Protein AF-A0A7S2QN60-F1 (afdb_monomer)

Solvent-accessible surface area (backbone atoms only — not comparable to full-atom values): 10200 Å² total; per-residue (Å²): 112,69,70,60,54,52,50,52,49,51,49,51,52,54,49,52,54,51,50,54,51,45,56,50,56,71,65,64,66,98,44,37,66,50,31,50,52,48,40,52,53,49,51,55,48,36,50,50,46,41,40,59,34,54,74,66,42,44,35,57,54,52,50,53,51,44,52,51,32,51,51,49,16,51,53,26,38,52,50,22,50,53,47,33,76,74,64,76,48,81,83,37,50,58,36,41,54,52,14,51,51,28,45,51,51,38,46,50,52,49,43,52,52,10,52,44,24,60,72,39,34,40,39,77,82,42,89,86,14,57,48,34,41,53,57,70,47,63,93,73,60,57,86,84,28,46,66,39,45,50,51,33,48,52,47,45,69,74,55,53,36,51,67,60,38,87,87,44,86,70,58,39,53,80,65,41,49,57,55,45,50,50,49,64,64,48,53,68,75,78,104

Secondary structure (DSSP, 8-state):
-HHHHHHHHHHHHHHHHHHHHHHHHHS--SSHHHHHHHHHHHHHHHHHHHIIIIITSHHHHHHHHHHHHHHHHHHHHHHHHHHHHHH--GGGHHHHHHHHHHHHHHHHHHHHHHHHHHHHS--TT-TTSHHHHHHHTTT-S-GGGHHHHHHHHHHHHHS-----BTTBTT--HHHHHHHHHHHHHHGGG--

Radius of gyration: 22.05 Å; Cα contacts (8 Å, |Δi|>4): 196; chains: 1; bounding box: 50×28×68 Å

Foldseek 3Di:
DVLVVVLVVLLVVLLVLLVVLLVDLLDDDQDQVRLVVSLVSVVVSLVVNCCSQPVVCSLVVLVVLLVVLQVLLVVLVVQLVVCCVPPVDPVSVPSVVSSLVSLVVNLVSLVSQQVSQVSQFQDCPDCSHSLNSLVVCPPVHDPNNNVSSVVSNVSCVVRRGGNQRPVDRHSHCVNSVVSVVVSVVCVVVSD

pLDDT: mean 76.21, std 12.62, range [40.19, 92.31]

Organism: NCBI:txid1333877

Sequence (191 aa):
LSCFTVLLALYKVSINRIAGLLDRVSNPMTSARFWNDATSAYLATTDAIDSLWRRSGYSTAGAFFLAFEFFSAACYGAIGFADWSGSGRISTWRPWCWAIKHFLLVCLSLYLVADMHSKCCSNRKAKHSVVYLARKHLGRMGPGCIQEHLAFIQCVESVPVGVESAFLPALTMAFVAPVIRIAFVVAPLVV

Nearest PDB structures (foldseek):
  8zak-assembly2_B  TM=4.279E-01  e=1.714E+00  Campylobacter jejuni
  3rkg-assembly1_A  TM=2.783E-01  e=7.660E-01  Saccharomyces cerevisiae
  4uzy-assembly1_A  TM=1.986E-01  e=3.837E+00  Chlamydomonas reinhardtii

Mean predicted aligned error: 9.26 Å

Structure (mmCIF, N/CA/C/O backbone):
data_AF-A0A7S2QN60-F1
#
_entry.id   AF-A0A7S2QN60-F1
#
loop_
_atom_site.group_PDB
_atom_site.id
_atom_site.type_symbol
_atom_site.label_atom_id
_atom_site.label_alt_id
_atom_site.label_comp_id
_atom_site.label_asym_id
_atom_site.label_entity_id
_atom_site.label_seq_id
_atom_site.pdbx_PDB_ins_code
_atom_site.Cartn_x
_atom_site.Cartn_y
_atom_site.Cartn_z
_atom_site.occupancy
_atom_site.B_iso_or_equiv
_atom_site.auth_seq_id
_atom_site.auth_comp_id
_atom_site.auth_asym_id
_atom_site.auth_atom_id
_atom_site.pdbx_PDB_model_num
ATOM 1 N N . LEU A 1 1 ? -2.098 3.852 -19.652 1.00 55.25 1 LEU A N 1
ATOM 2 C CA . LEU A 1 1 ? -2.974 4.781 -18.893 1.00 55.25 1 LEU A CA 1
ATOM 3 C C . LEU A 1 1 ? -3.955 4.024 -17.990 1.00 55.25 1 LEU A C 1
ATOM 5 O O . LEU A 1 1 ? -4.012 4.334 -16.812 1.00 55.25 1 LEU A O 1
ATOM 9 N N . SER A 1 2 ? -4.656 3.001 -18.498 1.00 73.06 2 SER A N 1
ATOM 10 C CA . SER A 1 2 ? -5.673 2.229 -17.757 1.00 73.06 2 SER A CA 1
ATOM 11 C C . SER A 1 2 ? -5.180 1.605 -16.441 1.00 73.06 2 SER A C 1
ATOM 13 O O . SER A 1 2 ? -5.803 1.822 -15.407 1.00 73.06 2 SER A O 1
ATOM 15 N N . CYS A 1 3 ? -4.044 0.897 -16.433 1.00 69.81 3 CYS A N 1
ATOM 16 C CA . CYS A 1 3 ? -3.546 0.217 -15.224 1.00 69.81 3 CYS A CA 1
ATOM 17 C C . CYS A 1 3 ? -3.191 1.180 -14.080 1.00 69.81 3 CYS A C 1
ATOM 19 O O . CYS A 1 3 ? -3.449 0.882 -12.915 1.00 69.81 3 CYS A O 1
ATOM 21 N N . PHE A 1 4 ? -2.646 2.354 -14.412 1.00 73.81 4 PHE A N 1
ATOM 22 C CA . PHE A 1 4 ? -2.273 3.370 -13.428 1.00 73.81 4 PHE A CA 1
ATOM 23 C C . PHE A 1 4 ? -3.503 4.047 -12.809 1.00 73.81 4 PHE A C 1
ATOM 25 O O . PHE A 1 4 ? -3.549 4.278 -11.604 1.00 73.81 4 PHE A O 1
ATOM 32 N N . THR A 1 5 ? -4.546 4.300 -13.604 1.00 81.69 5 THR A N 1
ATOM 33 C CA . THR A 1 5 ? -5.828 4.798 -13.086 1.00 81.69 5 THR A CA 1
ATOM 34 C C . THR A 1 5 ? -6.472 3.795 -12.130 1.00 81.69 5 THR A C 1
ATOM 36 O O . THR A 1 5 ? -6.962 4.190 -11.074 1.00 81.69 5 THR A O 1
ATOM 39 N N . VAL A 1 6 ? -6.418 2.496 -12.451 1.00 82.19 6 VAL A N 1
ATOM 40 C CA . VAL A 1 6 ? -6.899 1.435 -11.550 1.00 82.19 6 VAL A CA 1
ATOM 41 C C . VAL A 1 6 ? -6.073 1.398 -10.259 1.00 82.19 6 VAL A C 1
ATOM 43 O O . VAL A 1 6 ? -6.654 1.297 -9.181 1.00 82.19 6 VAL A O 1
ATOM 46 N N . LEU A 1 7 ? -4.747 1.570 -10.340 1.00 78.50 7 LEU A N 1
ATOM 47 C CA . LEU A 1 7 ? -3.869 1.639 -9.162 1.00 78.50 7 LEU A CA 1
ATOM 48 C C . LEU A 1 7 ? -4.258 2.787 -8.229 1.00 78.50 7 LEU A C 1
ATOM 50 O O . LEU A 1 7 ? -4.400 2.589 -7.024 1.00 78.50 7 LEU A O 1
ATOM 54 N N . LEU A 1 8 ? -4.472 3.980 -8.787 1.00 82.88 8 LEU A N 1
ATOM 55 C CA . LEU A 1 8 ? -4.896 5.159 -8.031 1.00 82.88 8 LEU A CA 1
ATOM 56 C C . LEU A 1 8 ? -6.290 4.990 -7.415 1.00 82.88 8 LEU A C 1
ATOM 58 O O . LEU A 1 8 ? -6.519 5.420 -6.283 1.00 82.88 8 LEU A O 1
ATOM 62 N N . ALA A 1 9 ? -7.219 4.359 -8.137 1.00 84.50 9 ALA A N 1
ATOM 63 C CA . ALA A 1 9 ? -8.552 4.074 -7.623 1.00 84.50 9 ALA A CA 1
ATOM 64 C C . ALA A 1 9 ? -8.489 3.104 -6.433 1.00 84.50 9 ALA A C 1
ATOM 66 O O . ALA A 1 9 ? -9.054 3.395 -5.378 1.00 84.50 9 ALA A O 1
ATOM 67 N N . LEU A 1 10 ? -7.742 2.002 -6.563 1.00 80.62 10 LEU A N 1
ATOM 68 C CA . LEU A 1 10 ? -7.546 1.031 -5.484 1.00 80.62 10 LEU A CA 1
ATOM 69 C C . LEU A 1 10 ? -6.854 1.663 -4.276 1.00 80.62 10 LEU A C 1
ATOM 71 O O . LEU A 1 10 ? -7.336 1.519 -3.156 1.00 80.62 10 LEU A O 1
ATOM 75 N N . TYR A 1 11 ? -5.803 2.449 -4.513 1.00 81.25 11 TYR A N 1
ATOM 76 C CA . TYR A 1 11 ? -5.132 3.250 -3.491 1.00 81.25 11 TYR A CA 1
ATOM 77 C C . TYR A 1 11 ? -6.123 4.117 -2.703 1.00 81.25 11 TYR A C 1
ATOM 79 O O . TYR A 1 11 ? -6.164 4.082 -1.469 1.00 81.25 11 TYR A O 1
ATOM 87 N N . LYS A 1 12 ? -6.961 4.883 -3.413 1.00 85.88 12 LYS A N 1
ATOM 88 C CA . LYS A 1 12 ? -7.900 5.815 -2.786 1.00 85.88 12 LYS A CA 1
ATOM 89 C C . LYS A 1 12 ? -8.991 5.083 -2.006 1.00 85.88 12 LYS A C 1
ATOM 91 O O . LYS A 1 12 ? -9.334 5.516 -0.907 1.00 85.88 12 LYS A O 1
ATOM 96 N N . VAL A 1 13 ? -9.503 3.974 -2.542 1.00 86.19 13 VAL A N 1
ATOM 97 C CA . VAL A 1 13 ? -10.500 3.129 -1.868 1.00 86.19 13 VAL A CA 1
ATOM 98 C C . VAL A 1 13 ? -9.922 2.528 -0.588 1.00 86.19 13 VAL A C 1
ATOM 100 O O . VAL A 1 13 ? -10.547 2.659 0.465 1.00 86.19 13 VAL A O 1
ATOM 103 N N . SER A 1 14 ? -8.725 1.935 -0.647 1.00 81.62 14 SER A N 1
ATOM 104 C CA . SER A 1 14 ? -8.060 1.348 0.521 1.00 81.62 14 SER A CA 1
ATOM 105 C C . SER A 1 14 ? -7.843 2.389 1.624 1.00 81.62 14 SER A C 1
ATOM 107 O O . SER A 1 14 ? -8.244 2.168 2.766 1.00 81.62 14 SER A O 1
ATOM 109 N N . ILE A 1 15 ? -7.311 3.568 1.287 1.00 82.31 15 ILE A N 1
ATOM 110 C CA . ILE A 1 15 ? -7.057 4.626 2.278 1.00 82.31 15 ILE A CA 1
ATOM 111 C C . ILE A 1 15 ? -8.345 5.180 2.877 1.00 82.31 15 ILE A C 1
ATOM 113 O O . ILE A 1 15 ? -8.412 5.361 4.089 1.00 82.31 15 ILE A O 1
ATOM 117 N N . ASN A 1 16 ? -9.373 5.440 2.066 1.00 87.25 16 ASN A N 1
ATOM 118 C CA . ASN A 1 16 ? -10.630 5.989 2.574 1.00 87.25 16 ASN A CA 1
ATOM 119 C C . ASN A 1 16 ? -11.318 5.023 3.555 1.00 87.25 16 ASN A C 1
ATOM 121 O O . ASN A 1 16 ? -11.880 5.465 4.556 1.00 87.25 16 ASN A O 1
ATOM 125 N N . ARG A 1 17 ? -11.245 3.708 3.304 1.00 84.44 17 ARG A N 1
ATOM 126 C CA . ARG A 1 17 ? -11.789 2.683 4.212 1.00 84.44 17 ARG A CA 1
ATOM 127 C C . ARG A 1 17 ? -11.079 2.691 5.566 1.00 84.44 17 ARG A C 1
ATOM 129 O O . ARG A 1 17 ? -11.738 2.695 6.603 1.00 84.44 17 ARG A O 1
ATOM 136 N N . ILE A 1 18 ? -9.749 2.760 5.557 1.00 82.81 18 ILE A N 1
ATOM 137 C CA . ILE A 1 18 ? -8.944 2.822 6.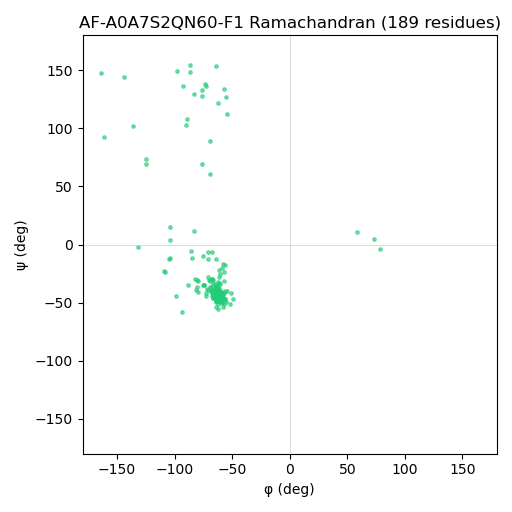783 1.00 82.81 18 ILE A CA 1
ATOM 138 C C . ILE A 1 18 ? -9.154 4.147 7.519 1.00 82.81 18 ILE A C 1
ATOM 140 O O . ILE A 1 18 ? -9.299 4.147 8.736 1.00 82.81 18 ILE A O 1
ATOM 144 N N . ALA A 1 19 ? -9.234 5.269 6.801 1.00 83.81 19 ALA A N 1
ATOM 145 C CA . ALA A 1 19 ? -9.499 6.576 7.396 1.00 83.81 19 ALA A CA 1
ATOM 146 C C . ALA A 1 19 ? -10.847 6.606 8.134 1.00 83.81 19 ALA A C 1
ATOM 148 O O . ALA A 1 19 ? -10.908 7.103 9.255 1.00 83.81 19 ALA A O 1
ATOM 149 N N . GLY A 1 20 ? -11.898 6.009 7.558 1.00 84.75 20 GLY A N 1
ATOM 150 C CA . GLY A 1 20 ? -13.198 5.884 8.226 1.00 84.75 20 GLY A CA 1
ATOM 151 C C . GLY A 1 20 ? -13.145 5.039 9.506 1.00 84.75 20 GLY A C 1
ATOM 152 O O . GLY A 1 20 ? -13.782 5.382 10.500 1.00 84.75 20 GLY A O 1
ATOM 153 N N . LEU A 1 21 ? -12.347 3.965 9.520 1.00 84.38 21 LEU A N 1
ATOM 154 C CA . LEU A 1 21 ? -12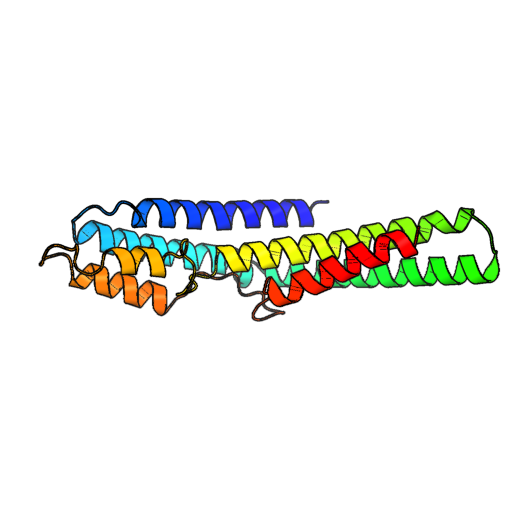.098 3.174 10.733 1.00 84.38 21 LEU A CA 1
ATOM 155 C C . LEU A 1 21 ? -11.325 3.963 11.792 1.00 84.38 21 LEU A C 1
ATOM 157 O O . LEU A 1 21 ? -11.670 3.899 12.970 1.00 84.38 21 LEU A O 1
ATOM 161 N N . LEU A 1 22 ? -10.292 4.704 11.387 1.00 84.94 22 LEU A N 1
ATOM 162 C CA . LEU A 1 22 ? -9.494 5.530 12.294 1.00 84.94 22 LEU A CA 1
ATOM 163 C C . LEU A 1 22 ? -10.344 6.612 12.956 1.00 84.94 22 LEU A C 1
ATOM 165 O O . LEU A 1 22 ? -10.261 6.781 14.171 1.00 84.94 22 LEU A O 1
ATOM 169 N N . ASP A 1 23 ? -11.179 7.299 12.178 1.00 87.56 23 ASP A N 1
ATOM 170 C CA . ASP A 1 23 ? -12.083 8.329 12.688 1.00 87.56 23 ASP A CA 1
ATOM 171 C C . ASP A 1 23 ? -13.060 7.740 13.715 1.00 87.56 23 ASP A C 1
ATOM 173 O O . ASP A 1 23 ? -13.145 8.217 14.850 1.00 87.56 23 ASP A O 1
ATOM 177 N N . ARG A 1 24 ? -13.676 6.598 13.382 1.00 86.75 24 ARG A N 1
ATOM 178 C CA . ARG A 1 24 ? -14.577 5.875 14.286 1.00 86.75 24 ARG A CA 1
ATOM 179 C C . ARG A 1 24 ? -13.895 5.471 15.594 1.00 86.75 24 ARG A C 1
ATOM 181 O O . ARG A 1 24 ? -14.457 5.690 16.660 1.00 86.75 24 ARG A O 1
ATOM 188 N N . VAL A 1 25 ? -12.694 4.892 15.533 1.00 86.56 25 VAL A N 1
ATOM 189 C CA . VAL A 1 25 ? -11.953 4.440 16.727 1.00 86.56 25 VAL A CA 1
ATOM 190 C C . VAL A 1 25 ? -11.434 5.618 17.552 1.00 86.56 25 VAL A C 1
ATOM 192 O O . VAL A 1 25 ? -11.304 5.480 18.761 1.00 86.56 25 VAL A O 1
ATOM 195 N N . SER A 1 26 ? -11.161 6.771 16.935 1.00 86.75 26 SER A N 1
ATOM 196 C CA . SER A 1 26 ? -10.654 7.954 17.641 1.00 86.75 26 SER A CA 1
ATOM 197 C C . SER A 1 26 ? -11.667 8.580 18.608 1.00 86.75 26 SER A C 1
ATOM 199 O O . SER A 1 26 ? -11.264 9.129 19.636 1.00 86.75 26 SER A O 1
ATOM 201 N N . ASN A 1 27 ? -12.964 8.445 18.307 1.00 86.25 27 ASN A N 1
ATOM 202 C CA . ASN A 1 27 ? -14.077 8.970 19.098 1.00 86.25 27 ASN A CA 1
ATOM 203 C C . ASN A 1 27 ? -15.060 7.841 19.469 1.00 86.25 27 ASN A C 1
ATOM 205 O O . ASN A 1 27 ? -16.176 7.789 18.945 1.00 86.25 27 ASN A O 1
ATOM 209 N N . PRO A 1 28 ? -14.660 6.903 20.347 1.00 83.00 28 PRO A N 1
ATOM 210 C CA . PRO A 1 28 ? -15.464 5.729 20.630 1.00 83.00 28 PRO A CA 1
ATOM 211 C C . PRO A 1 28 ? -16.677 6.072 21.494 1.00 83.00 28 PRO A C 1
ATOM 213 O O . PRO A 1 28 ? -16.574 6.792 22.489 1.00 83.00 28 PRO A O 1
ATOM 216 N N . MET A 1 29 ? -17.826 5.485 21.163 1.00 81.88 29 MET A N 1
ATOM 217 C CA . MET A 1 29 ? -18.956 5.458 22.089 1.00 81.88 29 MET A CA 1
ATOM 218 C C . MET A 1 29 ? -18.649 4.471 23.221 1.00 81.88 29 MET A C 1
ATOM 220 O O . MET A 1 29 ? -18.173 3.361 22.976 1.00 81.88 29 MET A O 1
ATOM 224 N N . THR A 1 30 ? -18.950 4.839 24.466 1.00 78.00 30 THR A N 1
ATOM 225 C CA . THR A 1 30 ? -18.770 3.978 25.647 1.00 78.00 30 THR A CA 1
ATOM 226 C C . THR A 1 30 ? -19.866 2.914 25.713 1.00 78.00 30 THR A C 1
ATOM 228 O O . THR A 1 30 ? -20.762 2.974 26.552 1.00 78.00 30 THR A O 1
ATOM 231 N N . SER A 1 31 ? -19.839 1.960 24.783 1.00 87.12 31 SER A N 1
ATOM 232 C CA . SER A 1 31 ? -20.738 0.804 24.777 1.00 87.12 31 SER A CA 1
ATOM 233 C C . SER A 1 31 ? -20.021 -0.441 24.259 1.00 87.12 31 SER A C 1
ATOM 235 O O . SER A 1 31 ? -19.215 -0.354 23.334 1.00 87.12 31 SER A O 1
ATOM 237 N N . ALA A 1 32 ? -20.343 -1.610 24.812 1.00 86.25 32 ALA A N 1
ATOM 238 C CA . ALA A 1 32 ? -19.816 -2.895 24.345 1.00 86.25 32 ALA A CA 1
ATOM 239 C C . ALA A 1 32 ? -20.164 -3.149 22.867 1.00 86.25 32 ALA A C 1
ATOM 241 O O . ALA A 1 32 ? -19.319 -3.553 22.068 1.00 86.25 32 ALA A O 1
ATOM 242 N N . ARG A 1 33 ? -21.402 -2.810 22.476 1.00 90.19 33 ARG A N 1
ATOM 243 C CA . ARG A 1 33 ? -21.891 -2.933 21.097 1.00 90.19 33 ARG A CA 1
ATOM 244 C C . ARG A 1 33 ? -21.017 -2.173 20.101 1.00 90.19 33 ARG A C 1
ATOM 246 O O . ARG A 1 33 ? -20.716 -2.705 19.040 1.00 90.19 33 ARG A O 1
ATOM 253 N N . PHE A 1 34 ? -20.551 -0.977 20.462 1.00 91.50 34 PHE A N 1
ATOM 254 C CA . PHE A 1 34 ? -19.662 -0.196 19.606 1.00 91.50 34 PHE A CA 1
ATOM 255 C C . PHE A 1 34 ? -18.368 -0.949 19.259 1.00 91.50 34 PHE A C 1
ATOM 257 O O . PHE A 1 34 ? -17.956 -0.919 18.102 1.00 91.50 34 PHE A O 1
ATOM 264 N N . TRP A 1 35 ? -17.742 -1.640 20.218 1.00 90.69 35 TRP A N 1
ATOM 265 C CA . TRP A 1 35 ? -16.486 -2.369 19.985 1.00 90.69 35 TRP A CA 1
ATOM 266 C C . TRP A 1 35 ? -16.683 -3.653 19.193 1.00 90.69 35 TRP A C 1
ATOM 268 O O . TRP A 1 35 ? -15.854 -3.973 18.341 1.00 90.69 35 TRP A O 1
ATOM 278 N N . ASN A 1 36 ? -17.807 -4.336 19.395 1.00 90.56 36 ASN A N 1
ATOM 279 C CA . ASN A 1 36 ? -18.191 -5.467 18.552 1.00 90.56 36 ASN A CA 1
ATOM 280 C C . ASN A 1 36 ? -18.411 -5.015 17.100 1.00 90.56 36 ASN A C 1
ATOM 282 O O . ASN A 1 36 ? -17.844 -5.598 16.174 1.00 90.56 36 ASN A O 1
ATOM 286 N N . ASP A 1 37 ? -19.138 -3.913 16.901 1.00 92.12 37 ASP A N 1
ATOM 287 C CA . ASP A 1 37 ? -19.359 -3.338 15.573 1.00 92.12 37 ASP A CA 1
ATOM 288 C C . ASP A 1 37 ? -18.048 -2.825 14.947 1.00 92.12 37 ASP A C 1
ATOM 290 O O . ASP A 1 37 ? -17.843 -2.957 13.741 1.00 92.12 37 ASP A O 1
ATOM 294 N N . ALA A 1 38 ? -17.142 -2.251 15.747 1.00 89.12 38 ALA A N 1
ATOM 295 C CA . ALA A 1 38 ? -15.825 -1.807 15.291 1.00 89.12 38 ALA A CA 1
ATOM 296 C C . ALA A 1 38 ? -14.936 -2.990 14.876 1.00 89.12 38 ALA A C 1
ATOM 298 O O . ALA A 1 38 ? -14.253 -2.906 13.858 1.00 89.12 38 ALA A O 1
ATOM 299 N N . THR A 1 39 ? -14.989 -4.103 15.613 1.00 91.12 39 THR A N 1
ATOM 300 C CA . THR A 1 39 ? -14.277 -5.347 15.280 1.00 91.12 39 THR A CA 1
ATOM 301 C C . THR A 1 39 ? -14.786 -5.931 13.966 1.00 91.12 39 THR A C 1
ATOM 303 O O . THR A 1 39 ? -13.994 -6.218 13.071 1.00 91.12 39 THR A O 1
ATOM 306 N N . SER A 1 40 ? -16.109 -6.035 13.803 1.00 91.88 40 SER A N 1
ATOM 307 C CA . SER A 1 40 ? -16.717 -6.502 12.553 1.00 91.88 40 SER A CA 1
ATOM 308 C C . SER A 1 40 ? -16.372 -5.586 11.372 1.00 91.88 40 SER A C 1
ATOM 310 O O . SER A 1 40 ? -15.974 -6.070 10.314 1.00 91.88 40 SER A O 1
ATOM 312 N N . ALA A 1 41 ? -16.429 -4.263 11.558 1.00 89.81 41 ALA A N 1
ATOM 313 C CA . ALA A 1 41 ? -16.047 -3.300 10.526 1.00 89.81 41 ALA A CA 1
ATOM 314 C C . ALA A 1 41 ? -14.553 -3.378 10.160 1.00 89.81 41 ALA A C 1
ATOM 316 O O . ALA A 1 41 ? -14.195 -3.193 8.993 1.00 89.81 41 ALA A O 1
ATOM 317 N N . TYR A 1 42 ? -13.687 -3.647 11.142 1.00 88.88 42 TYR A N 1
ATOM 318 C CA . TYR A 1 42 ? -12.258 -3.845 10.923 1.00 88.88 42 TYR A CA 1
ATOM 319 C C . TYR A 1 42 ? -12.007 -5.087 10.068 1.00 88.88 42 TYR A C 1
ATOM 321 O O . TYR A 1 42 ? -11.413 -4.964 9.001 1.00 88.88 42 TYR A O 1
ATOM 329 N N . LEU A 1 43 ? -12.547 -6.242 10.469 1.00 90.06 43 LEU A N 1
ATOM 330 C CA . LEU A 1 43 ? -12.421 -7.496 9.720 1.00 90.06 43 LEU A CA 1
ATOM 331 C C . LEU A 1 43 ? -12.984 -7.377 8.300 1.00 90.06 43 LEU A C 1
ATOM 333 O O . LEU A 1 43 ? -12.301 -7.729 7.346 1.00 90.06 43 LEU A O 1
ATOM 337 N N . ALA A 1 44 ? -14.166 -6.776 8.138 1.00 89.75 44 ALA A N 1
ATOM 338 C CA . ALA A 1 44 ? -14.756 -6.541 6.821 1.00 89.75 44 ALA A CA 1
ATOM 339 C C . ALA A 1 44 ? -13.875 -5.646 5.932 1.00 89.75 44 ALA A C 1
ATOM 341 O O . ALA A 1 44 ? -13.826 -5.820 4.715 1.00 89.75 44 ALA A O 1
ATOM 342 N N . THR A 1 45 ? -13.167 -4.681 6.526 1.00 88.00 45 THR A N 1
ATOM 343 C CA . THR A 1 45 ? -12.219 -3.837 5.789 1.00 88.00 45 THR A CA 1
ATOM 344 C C . THR A 1 45 ? -10.964 -4.612 5.413 1.00 88.00 45 THR A C 1
ATOM 346 O O . THR A 1 45 ? -10.502 -4.479 4.280 1.00 88.00 45 THR A O 1
ATOM 349 N N . THR A 1 46 ? -10.438 -5.440 6.317 1.00 85.19 46 THR A N 1
ATOM 350 C CA . THR A 1 46 ? -9.303 -6.319 6.027 1.00 85.19 46 THR A CA 1
ATOM 351 C C . THR A 1 46 ? -9.631 -7.283 4.894 1.00 85.19 46 THR A C 1
ATOM 353 O O . THR A 1 46 ? -8.884 -7.337 3.922 1.00 85.19 46 THR A O 1
ATOM 356 N N . ASP A 1 47 ? -10.782 -7.953 4.953 1.00 87.19 47 ASP A N 1
ATOM 357 C CA . ASP A 1 47 ? -11.239 -8.887 3.922 1.00 87.19 47 ASP A CA 1
ATOM 358 C C . ASP A 1 47 ? -11.474 -8.191 2.579 1.00 87.19 47 ASP A C 1
ATOM 360 O O . ASP A 1 47 ? -11.133 -8.727 1.525 1.00 87.19 47 ASP A O 1
ATOM 364 N N . ALA A 1 48 ? -12.033 -6.976 2.589 1.00 86.19 48 ALA A N 1
ATOM 365 C CA . ALA A 1 48 ? -12.218 -6.199 1.369 1.00 86.19 48 ALA A CA 1
ATOM 366 C C . ALA A 1 48 ? -10.873 -5.814 0.735 1.00 86.19 48 ALA A C 1
ATOM 368 O O . ALA A 1 48 ? -10.720 -5.919 -0.481 1.00 86.19 48 ALA A O 1
ATOM 369 N N . ILE A 1 49 ? -9.895 -5.385 1.539 1.00 83.50 49 ILE A N 1
ATOM 370 C CA . ILE A 1 49 ? -8.550 -5.047 1.059 1.00 83.50 49 ILE A CA 1
ATOM 371 C C . ILE A 1 49 ? -7.839 -6.306 0.547 1.00 83.50 49 ILE A C 1
ATOM 373 O O . ILE A 1 49 ? -7.306 -6.283 -0.560 1.00 83.50 49 ILE A O 1
ATOM 377 N N . ASP A 1 50 ? -7.884 -7.414 1.285 1.00 82.12 50 ASP A N 1
ATOM 378 C CA . ASP A 1 50 ? -7.303 -8.691 0.857 1.00 82.12 50 ASP A CA 1
ATOM 379 C C . ASP A 1 50 ? -7.942 -9.189 -0.448 1.00 82.12 50 ASP A C 1
ATOM 381 O O . ASP A 1 50 ? -7.249 -9.549 -1.399 1.00 82.12 50 ASP A O 1
ATOM 385 N N . SER A 1 51 ? -9.269 -9.112 -0.561 1.00 85.00 51 SER A N 1
ATOM 386 C CA . SER A 1 51 ? -9.987 -9.485 -1.780 1.00 85.00 51 SER A CA 1
ATOM 387 C C . SER A 1 51 ? -9.581 -8.622 -2.979 1.00 85.00 51 SER A C 1
ATOM 389 O O . SER A 1 51 ? -9.291 -9.146 -4.058 1.00 85.00 51 SER A O 1
ATOM 391 N N . LEU A 1 52 ? -9.487 -7.302 -2.785 1.00 80.31 52 LEU A N 1
ATOM 392 C CA . LEU A 1 52 ? -9.095 -6.353 -3.829 1.00 80.31 52 LEU A CA 1
ATOM 393 C C . LEU A 1 52 ? -7.655 -6.542 -4.304 1.00 80.31 52 LEU A C 1
ATOM 395 O O . LEU A 1 52 ? -7.392 -6.309 -5.481 1.00 80.31 52 LEU A O 1
ATOM 399 N N . TRP A 1 53 ? -6.734 -6.945 -3.428 1.00 75.69 53 TRP A N 1
ATOM 400 C CA . TRP A 1 53 ? -5.308 -7.026 -3.755 1.00 75.69 53 TRP A CA 1
ATOM 401 C C . TRP A 1 53 ? -4.838 -8.438 -4.105 1.00 75.69 53 TRP A C 1
ATOM 403 O O . TRP A 1 53 ? -4.120 -8.611 -5.093 1.00 75.69 53 TRP A O 1
ATOM 413 N N . ARG A 1 54 ? -5.250 -9.446 -3.331 1.00 71.88 54 ARG A N 1
ATOM 414 C CA . ARG A 1 54 ? -4.859 -10.849 -3.515 1.00 71.88 54 ARG A CA 1
ATOM 415 C C . ARG A 1 54 ? -5.853 -11.625 -4.361 1.00 71.88 54 ARG A C 1
ATOM 417 O O . ARG A 1 54 ? -5.464 -12.164 -5.394 1.00 71.88 54 ARG A O 1
ATOM 424 N N . ARG A 1 55 ? -7.127 -11.684 -3.957 1.00 75.44 55 ARG A N 1
ATOM 425 C CA . ARG A 1 55 ? -8.105 -12.586 -4.606 1.00 75.44 55 ARG A CA 1
ATOM 426 C C . ARG A 1 55 ? -8.484 -12.151 -6.018 1.00 75.44 55 ARG A C 1
ATOM 428 O O . ARG A 1 55 ? -8.744 -12.999 -6.862 1.00 75.44 55 ARG A O 1
ATOM 435 N N . SER A 1 56 ? -8.474 -10.850 -6.289 1.00 77.81 56 SER A N 1
ATOM 436 C CA . SER A 1 56 ? -8.742 -10.291 -7.620 1.00 77.81 56 SER A CA 1
ATOM 437 C C . SER A 1 56 ? -7.620 -10.548 -8.640 1.00 77.81 56 SER A C 1
ATOM 439 O O . SER A 1 56 ? -7.797 -10.267 -9.824 1.00 77.81 56 SER A O 1
ATOM 441 N N . GLY A 1 57 ? -6.441 -11.008 -8.197 1.00 70.56 57 GLY A N 1
ATOM 442 C CA . GLY A 1 57 ? -5.244 -11.110 -9.035 1.00 70.56 57 GLY A CA 1
ATOM 443 C C . GLY A 1 57 ? -4.577 -9.764 -9.352 1.00 70.56 57 GLY A C 1
ATOM 444 O O . GLY A 1 57 ? -3.589 -9.736 -10.088 1.00 70.56 57 GLY A O 1
ATOM 445 N N . TYR A 1 58 ? -5.059 -8.647 -8.789 1.00 75.56 58 TYR A N 1
ATOM 446 C CA . TYR A 1 58 ? -4.504 -7.319 -9.063 1.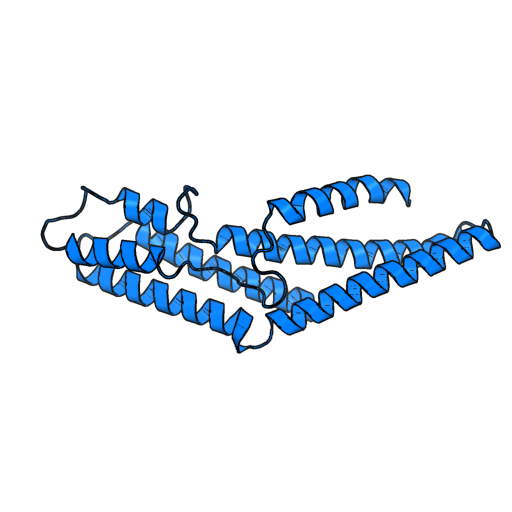00 75.56 58 TYR A CA 1
ATOM 447 C C . TYR A 1 58 ? -3.032 -7.201 -8.659 1.00 75.56 58 TYR A C 1
ATOM 449 O O . TYR A 1 58 ? -2.235 -6.640 -9.409 1.00 75.56 58 TYR A O 1
ATOM 457 N N . SER A 1 59 ? -2.637 -7.782 -7.521 1.00 69.94 59 SER A N 1
ATOM 458 C CA . SER A 1 59 ? -1.228 -7.840 -7.120 1.00 69.94 59 SER A CA 1
ATOM 459 C C . SER A 1 59 ? -0.344 -8.471 -8.199 1.00 69.94 59 SER A C 1
ATOM 461 O O . SER A 1 59 ? 0.781 -8.022 -8.409 1.00 69.94 59 SER A O 1
ATOM 463 N N . THR A 1 60 ? -0.827 -9.522 -8.855 1.00 72.88 60 THR A N 1
ATOM 464 C CA . THR A 1 60 ? -0.095 -10.231 -9.905 1.00 72.88 60 THR A CA 1
ATOM 465 C C . THR A 1 60 ? -0.039 -9.389 -11.177 1.00 72.88 60 THR A C 1
ATOM 467 O O . THR A 1 60 ? 1.027 -9.220 -11.763 1.00 72.88 60 THR A O 1
ATOM 470 N N . ALA A 1 61 ? -1.159 -8.773 -11.564 1.00 76.12 61 ALA A N 1
ATOM 471 C CA . ALA A 1 61 ? -1.224 -7.869 -12.712 1.00 76.12 61 ALA A CA 1
ATOM 472 C C . ALA A 1 61 ? -0.321 -6.631 -12.542 1.00 76.12 61 ALA A C 1
ATOM 474 O O . ALA A 1 61 ? 0.377 -6.238 -13.476 1.00 76.12 61 ALA A O 1
ATOM 475 N N . GLY A 1 62 ? -0.286 -6.046 -11.342 1.00 75.81 62 GLY A N 1
ATOM 476 C CA . GLY A 1 62 ? 0.603 -4.937 -11.001 1.00 75.81 62 GLY A CA 1
ATOM 477 C C . GLY A 1 62 ? 2.080 -5.321 -11.091 1.00 75.81 62 GLY A C 1
ATOM 478 O O . GLY A 1 62 ? 2.880 -4.537 -11.597 1.00 75.81 62 GLY A O 1
ATOM 479 N N . ALA A 1 63 ? 2.440 -6.541 -10.677 1.00 73.38 63 ALA A N 1
ATOM 480 C CA . ALA A 1 63 ? 3.805 -7.051 -10.804 1.00 73.38 63 ALA A CA 1
ATOM 481 C C . ALA A 1 63 ? 4.224 -7.214 -12.273 1.00 73.38 63 ALA A C 1
ATOM 483 O O . ALA A 1 63 ? 5.299 -6.752 -12.653 1.00 73.38 63 ALA A O 1
ATOM 484 N N . PHE A 1 64 ? 3.362 -7.788 -13.118 1.00 77.62 64 PHE A N 1
ATOM 485 C CA . PHE A 1 64 ? 3.625 -7.888 -14.557 1.00 77.62 64 PHE A CA 1
ATOM 486 C C . PHE A 1 64 ? 3.750 -6.517 -15.224 1.00 77.62 64 PHE A C 1
ATOM 488 O O . PHE A 1 64 ? 4.651 -6.314 -16.035 1.00 77.62 64 PHE A O 1
ATOM 495 N N . PHE A 1 65 ? 2.892 -5.563 -14.854 1.00 82.06 65 PHE A N 1
ATOM 496 C CA . PHE A 1 65 ? 2.978 -4.190 -15.347 1.00 82.06 65 PHE A CA 1
ATOM 497 C C . PHE A 1 65 ? 4.312 -3.535 -14.963 1.00 82.06 65 PHE A C 1
ATOM 499 O O . PHE A 1 65 ? 5.005 -3.012 -15.829 1.00 82.06 65 PHE A O 1
ATOM 506 N N . LEU A 1 66 ? 4.717 -3.620 -13.693 1.00 78.06 66 LEU A N 1
ATOM 507 C CA . LEU A 1 66 ? 6.001 -3.086 -13.228 1.00 78.06 66 LEU A CA 1
ATOM 508 C C . LEU A 1 66 ? 7.194 -3.737 -13.936 1.00 78.06 66 LEU A C 1
ATOM 510 O O . LEU A 1 66 ? 8.117 -3.034 -14.340 1.00 78.06 66 LEU A O 1
ATOM 514 N N . ALA A 1 67 ? 7.169 -5.061 -14.109 1.00 77.06 67 ALA A N 1
ATOM 515 C CA . ALA A 1 67 ? 8.220 -5.791 -14.810 1.00 77.06 67 ALA A CA 1
ATOM 516 C C . ALA A 1 67 ? 8.321 -5.365 -16.282 1.00 77.06 67 ALA A C 1
ATOM 518 O O . ALA A 1 67 ? 9.422 -5.137 -16.784 1.00 77.06 67 ALA A O 1
ATOM 519 N N . PHE A 1 68 ? 7.182 -5.200 -16.959 1.00 82.25 68 PHE A N 1
ATOM 520 C CA . PHE A 1 68 ? 7.129 -4.732 -18.342 1.00 82.25 68 PHE A CA 1
ATOM 521 C C . PHE A 1 68 ? 7.655 -3.300 -18.493 1.00 82.25 68 PHE A C 1
ATOM 523 O O . PHE A 1 68 ? 8.442 -3.021 -19.397 1.00 82.25 68 PHE A O 1
ATOM 530 N N . GLU A 1 69 ? 7.254 -2.391 -17.605 1.00 83.50 69 GLU A N 1
ATOM 531 C CA . GLU A 1 69 ? 7.714 -1.000 -17.610 1.00 83.50 69 GLU A CA 1
ATOM 532 C C . GLU A 1 69 ? 9.222 -0.910 -17.320 1.00 83.50 69 GLU A C 1
ATOM 534 O O . GLU A 1 69 ? 9.939 -0.168 -17.989 1.00 83.50 69 GLU A O 1
ATOM 539 N N . PHE A 1 70 ? 9.732 -1.722 -16.388 1.00 80.00 70 PHE A N 1
ATOM 540 C CA . PHE A 1 70 ? 11.163 -1.801 -16.094 1.00 80.00 70 PHE A CA 1
ATOM 541 C C . PHE A 1 70 ? 11.968 -2.340 -17.284 1.00 80.00 70 PHE A C 1
ATOM 543 O O . PHE A 1 70 ? 12.980 -1.754 -17.668 1.00 80.00 70 PHE A O 1
ATOM 550 N N . PHE A 1 71 ? 11.492 -3.418 -17.914 1.00 79.62 71 PHE A N 1
ATOM 551 C CA . PHE A 1 71 ? 12.098 -3.966 -19.127 1.00 79.62 71 PHE A CA 1
ATOM 552 C C . PHE A 1 71 ? 12.092 -2.944 -20.272 1.00 79.62 71 PHE A C 1
ATOM 554 O O . PHE A 1 71 ? 13.115 -2.728 -20.917 1.00 79.62 71 PHE A O 1
ATOM 561 N N . SER A 1 72 ? 10.970 -2.248 -20.473 1.00 83.00 72 SER A N 1
ATOM 562 C CA . SER A 1 72 ? 10.842 -1.197 -21.489 1.00 83.00 72 SER A CA 1
ATOM 563 C C . SER A 1 72 ? 11.833 -0.058 -21.247 1.00 83.00 72 SER A C 1
ATOM 565 O O . SER A 1 72 ? 12.506 0.375 -22.182 1.00 83.00 72 SER A O 1
ATOM 567 N N . ALA A 1 73 ? 11.988 0.392 -19.996 1.00 81.00 73 ALA A N 1
ATOM 568 C CA . ALA A 1 73 ? 12.979 1.403 -19.633 1.00 81.00 73 ALA A CA 1
ATOM 569 C C . ALA A 1 73 ? 14.410 0.957 -19.983 1.00 81.00 73 ALA A C 1
ATOM 571 O O . ALA A 1 73 ? 15.164 1.729 -20.576 1.00 81.00 73 ALA A O 1
ATOM 572 N N . ALA A 1 74 ? 14.762 -0.296 -19.678 1.00 78.81 74 ALA A N 1
ATOM 573 C CA . ALA A 1 74 ? 16.073 -0.858 -19.995 1.00 78.81 74 ALA A CA 1
ATOM 574 C C . ALA A 1 74 ? 16.314 -0.958 -21.512 1.00 78.81 74 ALA A C 1
ATOM 576 O O . ALA A 1 74 ? 17.371 -0.549 -21.991 1.00 78.81 74 ALA A O 1
ATOM 577 N N . CYS A 1 75 ? 15.332 -1.437 -22.283 1.00 81.25 75 CYS A N 1
ATOM 578 C CA . CYS A 1 75 ? 15.436 -1.540 -23.740 1.00 81.25 75 CYS A CA 1
ATOM 579 C C . CYS A 1 75 ? 15.592 -0.169 -24.410 1.00 81.25 75 CYS A C 1
ATOM 581 O O . CYS A 1 75 ? 16.490 0.006 -25.231 1.00 81.25 75 CYS A O 1
ATOM 583 N N . TYR A 1 76 ? 14.764 0.818 -24.051 1.00 83.50 76 TYR A N 1
ATOM 584 C CA . TYR A 1 76 ? 14.880 2.166 -24.616 1.00 83.50 76 TYR A CA 1
ATOM 585 C C . TYR A 1 76 ? 16.171 2.870 -24.186 1.00 83.50 76 TYR A C 1
ATOM 587 O O . TYR A 1 76 ? 16.759 3.586 -24.994 1.00 83.50 76 TYR A O 1
ATOM 595 N N . GLY A 1 77 ? 16.649 2.623 -22.962 1.00 81.81 77 GLY A N 1
ATOM 596 C CA . GLY A 1 77 ? 17.952 3.106 -22.503 1.00 81.81 77 GLY A CA 1
ATOM 597 C C . GLY A 1 77 ? 19.108 2.507 -23.308 1.00 81.81 77 GLY A C 1
ATOM 598 O O . GLY A 1 77 ? 19.982 3.238 -23.764 1.00 81.81 77 GLY A O 1
ATOM 599 N N . ALA A 1 78 ? 19.079 1.195 -23.565 1.00 82.25 78 ALA A N 1
ATOM 600 C CA . ALA A 1 78 ? 20.088 0.517 -24.379 1.00 82.25 78 ALA A CA 1
ATOM 601 C C . ALA A 1 78 ? 20.094 1.012 -25.835 1.00 82.25 78 ALA A C 1
ATOM 603 O O . ALA A 1 78 ? 21.161 1.255 -26.395 1.00 82.25 78 ALA A O 1
ATOM 604 N N . ILE A 1 79 ? 18.913 1.221 -26.430 1.00 83.38 79 ILE A N 1
ATOM 605 C CA . ILE A 1 79 ? 18.775 1.812 -27.770 1.00 83.38 79 ILE A CA 1
ATOM 606 C C . ILE A 1 79 ? 19.333 3.241 -27.786 1.00 83.38 79 ILE A C 1
ATOM 608 O O . ILE A 1 79 ? 20.085 3.587 -28.692 1.00 83.38 79 ILE A O 1
ATOM 612 N N . GLY A 1 80 ? 19.009 4.057 -26.776 1.00 81.12 80 GLY A N 1
ATOM 613 C CA . GLY A 1 80 ? 19.531 5.421 -26.648 1.00 81.12 80 GLY A CA 1
ATOM 614 C C . GLY A 1 80 ? 21.052 5.468 -26.519 1.00 81.12 80 GLY A C 1
ATOM 615 O O . GLY A 1 80 ? 21.698 6.302 -27.151 1.00 81.12 80 GLY A O 1
ATOM 616 N N . PHE A 1 81 ? 21.635 4.539 -25.759 1.00 80.50 81 PHE A N 1
ATOM 617 C CA . PHE A 1 81 ? 23.084 4.411 -25.624 1.00 80.50 81 PHE A CA 1
ATOM 618 C C . PHE A 1 81 ? 23.751 3.972 -26.934 1.00 80.50 81 PHE A C 1
ATOM 620 O O . PHE A 1 81 ? 24.732 4.582 -27.359 1.00 80.50 81 PHE A O 1
ATOM 627 N N . ALA A 1 82 ? 23.199 2.956 -27.605 1.00 80.31 82 ALA A N 1
ATOM 628 C CA . ALA A 1 82 ? 23.709 2.474 -28.885 1.00 80.31 82 ALA A CA 1
ATOM 629 C C . ALA A 1 82 ? 23.685 3.579 -29.956 1.00 80.31 82 ALA A C 1
ATOM 631 O O . ALA A 1 82 ? 24.697 3.824 -30.613 1.00 80.31 82 ALA A O 1
ATOM 632 N N . ASP A 1 83 ? 22.569 4.300 -30.073 1.00 78.38 83 ASP A N 1
ATOM 633 C CA . ASP A 1 83 ? 22.392 5.368 -31.061 1.00 78.38 83 ASP A CA 1
ATOM 634 C C . ASP A 1 83 ? 23.291 6.585 -30.765 1.00 78.38 83 ASP A C 1
ATOM 636 O O . ASP A 1 83 ? 23.875 7.169 -31.681 1.00 78.38 83 ASP A O 1
ATOM 640 N N . TRP A 1 84 ? 23.498 6.929 -29.486 1.00 78.06 84 TRP A N 1
ATOM 641 C CA . TRP A 1 84 ? 24.463 7.962 -29.089 1.00 78.06 84 TRP A CA 1
ATOM 642 C C . TRP A 1 84 ? 25.898 7.556 -29.433 1.00 78.06 84 TRP A C 1
ATOM 644 O O . TRP A 1 84 ? 26.605 8.325 -30.089 1.00 78.06 84 TRP A O 1
ATOM 654 N N . SER A 1 85 ? 26.305 6.339 -29.065 1.00 76.81 85 SER A N 1
ATOM 655 C CA . SER A 1 85 ? 27.663 5.844 -29.313 1.00 76.81 85 SER A CA 1
ATOM 656 C C . SER A 1 85 ? 28.017 5.764 -30.804 1.00 76.81 85 SER A C 1
ATOM 658 O O . SER A 1 85 ? 29.165 6.004 -31.169 1.00 76.81 85 SER A O 1
ATOM 660 N N . GLY A 1 86 ? 27.036 5.467 -31.666 1.00 74.69 86 GLY A N 1
ATOM 661 C CA . GLY A 1 86 ? 27.246 5.326 -33.107 1.00 74.69 86 GLY A CA 1
ATOM 662 C C . GLY A 1 86 ? 27.119 6.625 -33.906 1.00 74.69 86 GLY A C 1
ATOM 663 O O . GLY A 1 86 ? 27.828 6.798 -34.895 1.00 74.69 86 GLY A O 1
ATOM 664 N N . SER A 1 87 ? 26.225 7.540 -33.514 1.00 69.75 87 SER A N 1
ATOM 665 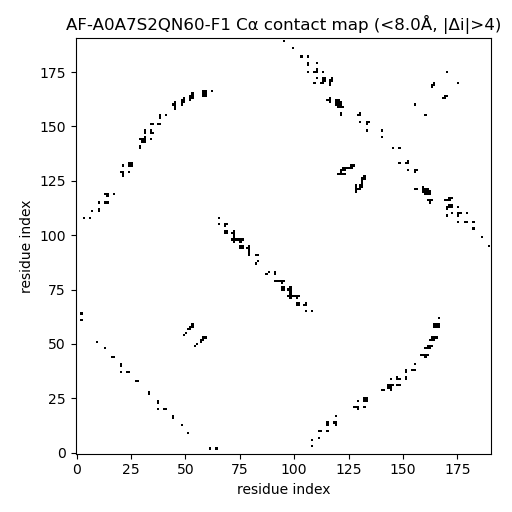C CA . SER A 1 87 ? 25.895 8.719 -34.333 1.00 69.75 87 SER A CA 1
ATOM 666 C C . SER A 1 87 ? 26.426 10.045 -33.786 1.00 69.75 87 SER A C 1
ATOM 668 O O . SER A 1 87 ? 26.554 11.002 -34.551 1.00 69.75 87 SER A O 1
ATOM 670 N N . GLY A 1 88 ? 26.692 10.141 -32.476 1.00 61.94 88 GLY A N 1
ATOM 671 C CA . GLY A 1 88 ? 27.106 11.381 -31.809 1.00 61.94 88 GLY A CA 1
ATOM 672 C C . GLY A 1 88 ? 26.116 12.553 -31.937 1.00 61.94 88 GLY A C 1
ATOM 673 O O . GLY A 1 88 ? 26.475 13.688 -31.632 1.00 61.94 88 GLY A O 1
ATOM 674 N N . ARG A 1 89 ? 24.884 12.323 -32.423 1.00 60.28 89 ARG A N 1
ATOM 675 C CA . ARG A 1 89 ? 23.906 13.382 -32.731 1.00 60.28 89 ARG A CA 1
ATOM 676 C C . ARG A 1 89 ? 22.885 13.584 -31.616 1.00 60.28 89 ARG A C 1
ATOM 678 O O . ARG A 1 89 ? 22.424 12.637 -30.988 1.00 60.28 89 ARG A O 1
ATOM 685 N N . ILE A 1 90 ? 22.422 14.830 -31.489 1.00 57.81 90 ILE A N 1
ATOM 686 C CA . ILE A 1 90 ? 21.371 15.276 -30.554 1.00 57.81 90 ILE A CA 1
ATOM 687 C C . ILE A 1 90 ? 20.011 14.590 -30.806 1.00 57.81 90 ILE A C 1
ATOM 689 O O . ILE A 1 90 ? 19.204 14.507 -29.888 1.00 57.81 90 ILE A O 1
ATOM 693 N N . SER A 1 91 ? 19.724 14.038 -31.999 1.00 56.69 91 SER A N 1
ATOM 694 C CA . SER A 1 91 ? 18.424 13.380 -32.273 1.00 56.69 91 SER A CA 1
ATOM 695 C C . SER A 1 91 ? 18.181 12.084 -31.484 1.00 56.69 91 SER A C 1
ATOM 697 O O . SER A 1 91 ? 17.072 11.551 -31.520 1.00 56.69 91 SER A O 1
ATOM 699 N N . THR A 1 92 ? 19.189 11.614 -30.751 1.00 64.25 92 THR A N 1
ATOM 700 C CA . THR A 1 92 ? 19.171 10.450 -29.850 1.00 64.25 92 THR A CA 1
ATOM 701 C C . THR A 1 92 ? 18.355 10.683 -28.572 1.00 64.25 92 THR A C 1
ATOM 703 O O . THR A 1 92 ? 18.103 9.745 -27.820 1.00 64.25 92 THR A O 1
ATOM 706 N N . TRP A 1 93 ? 17.864 11.906 -28.332 1.00 73.88 93 TRP A N 1
ATOM 707 C CA . TRP A 1 93 ? 17.085 12.258 -27.136 1.00 73.88 93 TRP A CA 1
ATOM 708 C C . TRP A 1 93 ? 15.767 11.476 -26.994 1.00 73.88 93 TRP A C 1
ATOM 710 O O . TRP A 1 93 ? 15.281 11.265 -25.884 1.00 73.88 93 TRP A O 1
ATOM 720 N N . ARG A 1 94 ? 15.164 11.031 -28.107 1.00 80.94 94 ARG A N 1
ATOM 721 C CA . ARG A 1 94 ? 13.846 10.373 -28.096 1.00 80.94 94 ARG A CA 1
ATOM 722 C C . ARG A 1 94 ? 13.855 9.061 -27.292 1.00 80.94 94 ARG A C 1
ATOM 724 O O . ARG A 1 94 ? 13.049 8.969 -26.365 1.00 80.94 94 ARG A O 1
ATOM 731 N N . PRO A 1 95 ? 14.723 8.068 -27.582 1.00 82.06 95 PRO A N 1
ATOM 732 C CA . PRO A 1 95 ? 14.877 6.874 -26.747 1.00 82.06 95 PRO A CA 1
ATOM 733 C C . PRO A 1 95 ? 15.104 7.182 -25.262 1.00 82.06 95 PRO A C 1
ATOM 735 O O . PRO A 1 95 ? 14.465 6.565 -24.411 1.00 82.06 95 PRO A O 1
ATOM 738 N N . TRP A 1 96 ? 15.928 8.186 -24.947 1.00 79.00 96 TRP A N 1
ATOM 739 C CA . TRP A 1 96 ? 16.179 8.609 -23.568 1.00 79.00 96 TRP A CA 1
ATOM 740 C C . TRP A 1 96 ? 14.921 9.144 -22.880 1.00 79.00 96 TRP A C 1
ATOM 742 O O . TRP A 1 96 ? 14.606 8.723 -21.768 1.00 79.00 96 TRP A O 1
ATOM 752 N N . CYS A 1 97 ? 14.129 9.982 -23.552 1.00 83.31 97 CYS A N 1
ATOM 753 C CA . CYS A 1 97 ? 12.848 10.438 -23.012 1.00 83.31 97 CYS A CA 1
ATOM 754 C C . CYS A 1 97 ? 11.860 9.290 -22.762 1.00 83.31 97 CYS A C 1
ATOM 756 O O . CYS A 1 97 ? 11.142 9.315 -21.760 1.00 83.31 97 CYS A O 1
ATOM 758 N N . TRP A 1 98 ? 11.822 8.272 -23.627 1.00 84.69 98 TRP A N 1
ATOM 759 C CA . TRP A 1 98 ? 10.997 7.081 -23.396 1.00 84.69 98 TRP A CA 1
ATOM 760 C C . TRP A 1 98 ? 11.500 6.262 -22.205 1.00 84.69 98 TRP A C 1
ATOM 762 O O . TRP A 1 98 ? 10.697 5.898 -21.345 1.00 84.69 98 TRP A O 1
ATOM 772 N N . ALA A 1 99 ? 12.812 6.043 -22.099 1.00 81.31 99 ALA A N 1
ATOM 773 C CA . ALA A 1 99 ? 13.419 5.345 -20.969 1.00 81.31 99 ALA A CA 1
ATOM 774 C C . ALA A 1 99 ? 13.112 6.046 -19.635 1.00 81.31 99 ALA A C 1
ATOM 776 O O . ALA A 1 99 ? 12.629 5.409 -18.698 1.00 81.31 99 ALA A O 1
ATOM 777 N N . ILE A 1 100 ? 13.292 7.372 -19.579 1.00 82.81 100 ILE A N 1
ATOM 778 C CA . ILE A 1 100 ? 12.986 8.198 -18.402 1.00 82.81 100 ILE A CA 1
ATOM 779 C C . ILE A 1 100 ? 11.500 8.110 -18.045 1.00 82.81 100 ILE A C 1
ATOM 781 O O . ILE A 1 100 ? 11.158 7.928 -16.878 1.00 82.81 100 ILE A O 1
ATOM 785 N N . LYS A 1 101 ? 10.596 8.190 -19.029 1.00 85.88 101 LYS A N 1
ATOM 786 C CA . LYS A 1 101 ? 9.150 8.072 -18.794 1.00 85.88 101 LYS A CA 1
ATOM 787 C C . LYS A 1 101 ? 8.780 6.734 -18.144 1.00 85.88 101 LYS A C 1
ATOM 789 O O . LYS A 1 101 ? 8.055 6.732 -17.150 1.00 85.88 101 LYS A O 1
ATOM 794 N N . HIS A 1 102 ? 9.255 5.617 -18.694 1.00 83.44 102 HIS A N 1
ATOM 795 C CA . HIS A 1 102 ? 8.979 4.281 -18.153 1.00 83.44 102 HIS A CA 1
ATOM 796 C C . HIS A 1 102 ? 9.576 4.111 -16.750 1.00 83.44 102 HIS A C 1
ATOM 798 O O . HIS A 1 102 ? 8.918 3.620 -15.833 1.00 83.44 102 HIS A O 1
ATOM 804 N N . PHE A 1 103 ? 10.787 4.620 -16.539 1.00 81.06 103 PHE A N 1
ATOM 805 C CA . PHE A 1 103 ? 11.433 4.611 -15.234 1.00 81.06 103 PHE A CA 1
ATOM 806 C C . PHE A 1 103 ? 10.659 5.423 -14.179 1.00 81.06 103 PHE A C 1
ATOM 808 O O . PHE A 1 103 ? 10.406 4.927 -13.080 1.00 81.06 103 PHE A O 1
ATOM 815 N N . LEU A 1 104 ? 10.189 6.627 -14.523 1.00 83.25 104 LEU A N 1
ATOM 816 C CA . LEU A 1 104 ? 9.341 7.440 -13.644 1.00 83.25 104 LEU A CA 1
ATOM 817 C C . LEU A 1 104 ? 8.021 6.737 -13.300 1.00 83.25 104 LEU A C 1
ATOM 819 O O . LEU A 1 104 ? 7.580 6.804 -12.152 1.00 83.25 104 LEU A O 1
ATOM 823 N N . LEU A 1 105 ? 7.405 6.033 -14.257 1.00 83.44 105 LEU A N 1
ATOM 824 C CA . LEU A 1 105 ? 6.190 5.248 -14.014 1.00 83.44 105 LEU A CA 1
ATOM 825 C C . LEU A 1 105 ? 6.431 4.106 -13.021 1.00 83.44 105 LEU A C 1
ATOM 827 O O . LEU A 1 105 ? 5.604 3.901 -12.127 1.00 83.44 105 LEU A O 1
ATOM 831 N N . VAL A 1 106 ? 7.564 3.406 -13.127 1.00 82.62 106 VAL A N 1
ATOM 832 C CA . VAL A 1 106 ? 7.971 2.372 -12.161 1.00 82.62 106 VAL A CA 1
ATOM 833 C C . VAL A 1 106 ? 8.168 2.983 -10.776 1.00 82.62 106 VAL A C 1
ATOM 835 O O . VAL A 1 106 ? 7.561 2.517 -9.812 1.00 82.62 106 VAL A O 1
ATOM 838 N N . CYS A 1 107 ? 8.949 4.062 -10.667 1.00 82.25 107 CYS A N 1
ATOM 839 C CA . CYS A 1 107 ? 9.201 4.743 -9.397 1.00 82.25 107 CYS A CA 1
ATOM 840 C C . CYS A 1 107 ? 7.909 5.227 -8.726 1.00 82.25 107 CYS A C 1
ATOM 842 O O . CYS A 1 107 ? 7.716 5.009 -7.530 1.00 82.25 107 CYS A O 1
ATOM 844 N N . LEU A 1 108 ? 7.004 5.845 -9.489 1.00 82.81 108 LEU A N 1
ATOM 845 C CA . LEU A 1 108 ? 5.727 6.343 -8.980 1.00 82.81 108 LEU A CA 1
ATOM 846 C C . LEU A 1 108 ? 4.797 5.202 -8.551 1.00 82.81 108 LEU A C 1
ATOM 848 O 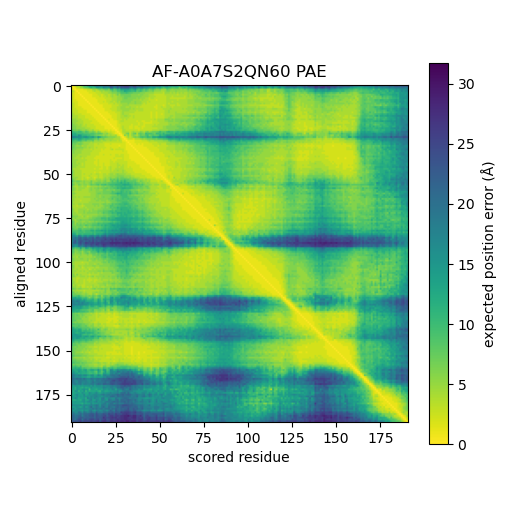O . LEU A 1 108 ? 4.133 5.294 -7.522 1.00 82.81 108 LEU A O 1
ATOM 852 N N . SER A 1 109 ? 4.768 4.105 -9.304 1.00 80.75 109 SER A N 1
ATOM 853 C CA . SER A 1 109 ? 3.958 2.933 -8.961 1.00 80.75 109 SER A CA 1
ATOM 854 C C . SER A 1 109 ? 4.474 2.253 -7.688 1.00 80.75 109 SER A C 1
ATOM 856 O O . SER A 1 109 ? 3.687 1.952 -6.792 1.00 80.75 109 SER A O 1
ATOM 858 N N . LEU A 1 110 ? 5.796 2.094 -7.552 1.00 79.12 110 LEU A N 1
ATOM 859 C CA . LEU A 1 110 ? 6.428 1.593 -6.327 1.00 79.12 110 LEU A CA 1
ATOM 860 C C . LEU A 1 110 ? 6.164 2.519 -5.133 1.00 79.12 110 LEU A C 1
ATOM 862 O O . LEU A 1 110 ? 5.865 2.033 -4.043 1.00 79.12 110 LEU A O 1
ATOM 866 N N . TYR A 1 111 ? 6.221 3.841 -5.339 1.00 81.62 111 TYR A N 1
ATOM 867 C CA . TYR A 1 111 ? 5.868 4.833 -4.320 1.00 81.62 111 TYR A CA 1
ATOM 868 C C . TYR A 1 111 ? 4.443 4.645 -3.816 1.00 81.62 111 TYR A C 1
ATOM 870 O O . TYR A 1 111 ? 4.231 4.553 -2.612 1.00 81.62 111 TYR A O 1
ATOM 878 N N . LEU A 1 112 ? 3.469 4.563 -4.725 1.00 77.38 112 LEU A N 1
ATOM 879 C CA . LEU A 1 112 ? 2.060 4.416 -4.366 1.00 77.38 112 LEU A CA 1
ATOM 880 C C . LEU A 1 112 ? 1.804 3.113 -3.608 1.00 77.38 112 LEU A C 1
ATOM 882 O O . LEU A 1 112 ? 1.081 3.123 -2.613 1.00 77.38 112 LEU A O 1
ATOM 886 N N . VAL A 1 113 ? 2.427 2.010 -4.034 1.00 76.31 113 VAL A N 1
ATOM 887 C CA . VAL A 1 113 ? 2.323 0.720 -3.340 1.00 76.31 113 VAL A CA 1
ATOM 888 C C . VAL A 1 113 ? 2.923 0.801 -1.934 1.00 76.31 113 VAL A C 1
ATOM 890 O O . VAL A 1 113 ? 2.293 0.346 -0.980 1.00 76.31 113 VAL A O 1
ATOM 893 N N . ALA A 1 114 ? 4.093 1.422 -1.776 1.00 74.56 114 ALA A N 1
ATOM 894 C CA . ALA A 1 114 ? 4.744 1.560 -0.475 1.00 74.56 114 ALA A CA 1
ATOM 895 C C . ALA A 1 114 ? 4.035 2.550 0.461 1.00 74.56 114 ALA A C 1
ATOM 897 O O . ALA A 1 114 ? 3.911 2.282 1.657 1.00 74.56 114 ALA A O 1
ATOM 898 N N . ASP A 1 115 ? 3.532 3.669 -0.061 1.00 76.81 115 ASP A N 1
ATOM 899 C CA . ASP A 1 115 ? 2.737 4.635 0.699 1.00 76.81 115 ASP A CA 1
AT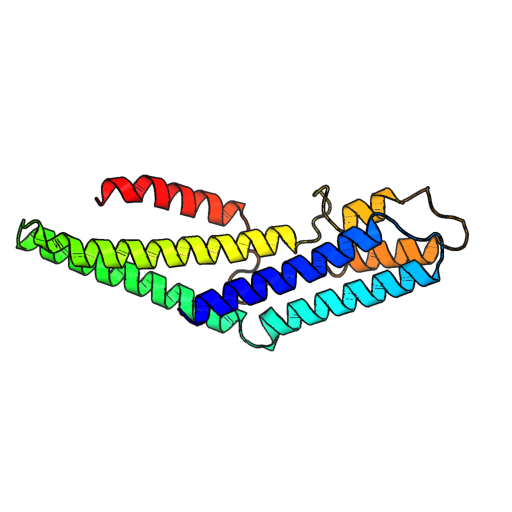OM 900 C C . ASP A 1 115 ? 1.436 3.993 1.182 1.00 76.81 115 ASP A C 1
ATOM 902 O O . ASP A 1 115 ? 1.101 4.076 2.364 1.00 76.81 115 ASP A O 1
ATOM 906 N N . MET A 1 116 ? 0.748 3.272 0.298 1.00 72.69 116 MET A N 1
ATOM 907 C CA . MET A 1 116 ? -0.439 2.509 0.653 1.00 72.69 116 MET A CA 1
ATOM 908 C C . MET A 1 116 ? -0.134 1.458 1.710 1.00 72.69 116 MET A C 1
ATOM 910 O O . MET A 1 116 ? -0.833 1.412 2.714 1.00 72.69 116 MET A O 1
ATOM 914 N N . HIS A 1 117 ? 0.918 0.656 1.533 1.00 72.62 117 HIS A N 1
ATOM 915 C CA . HIS A 1 117 ? 1.333 -0.313 2.540 1.00 72.62 117 HIS A CA 1
ATOM 916 C C . HIS A 1 117 ? 1.623 0.384 3.877 1.00 72.62 117 HIS A C 1
ATOM 918 O O . HIS A 1 117 ? 1.152 -0.078 4.906 1.00 72.62 117 HIS A O 1
ATOM 924 N N . SER A 1 118 ? 2.289 1.543 3.884 1.00 71.38 118 SER A N 1
ATOM 925 C CA . SER A 1 118 ? 2.571 2.295 5.117 1.00 71.38 118 SER A CA 1
ATOM 926 C C . SER A 1 118 ? 1.316 2.812 5.830 1.00 71.38 118 SER A C 1
ATOM 928 O O . SER A 1 118 ? 1.263 2.795 7.059 1.00 71.38 118 SER A O 1
ATOM 930 N N . LYS A 1 119 ? 0.305 3.247 5.067 1.00 68.62 119 LYS A N 1
ATOM 931 C CA . LYS A 1 119 ? -0.970 3.767 5.581 1.00 68.62 119 LYS A CA 1
ATOM 932 C C . LYS A 1 119 ? -1.940 2.658 5.970 1.00 68.62 119 LYS A C 1
ATOM 934 O O . LYS A 1 119 ? -2.749 2.853 6.871 1.00 68.62 119 LYS A O 1
ATOM 939 N N . CYS A 1 120 ? -1.865 1.516 5.290 1.00 65.50 120 CYS A N 1
ATOM 940 C CA . CYS A 1 120 ? -2.680 0.345 5.579 1.00 65.50 120 CYS A CA 1
ATOM 941 C C . CYS A 1 120 ? -2.128 -0.436 6.762 1.00 65.50 120 CYS A C 1
ATOM 943 O O . CYS A 1 120 ? -2.918 -0.839 7.611 1.00 65.50 120 CYS A O 1
ATOM 945 N N . CYS A 1 121 ? -0.801 -0.579 6.854 1.00 64.88 121 CYS A N 1
ATOM 946 C CA . CYS A 1 121 ? -0.142 -1.294 7.934 1.00 64.88 121 CYS A CA 1
ATOM 947 C C . CYS A 1 121 ? -0.565 -0.730 9.284 1.00 64.88 121 CYS A C 1
ATOM 949 O O . CYS A 1 121 ? -0.194 0.379 9.679 1.00 64.88 121 CYS A O 1
ATOM 951 N N . SER A 1 122 ? -1.302 -1.556 10.023 1.00 58.78 122 SER A N 1
ATOM 952 C CA . SER A 1 122 ? -1.679 -1.336 11.418 1.00 58.78 122 SER A CA 1
ATOM 953 C C . SER A 1 122 ? -0.449 -1.456 12.332 1.00 58.78 122 SER A C 1
ATOM 955 O O . SER A 1 122 ? -0.349 -2.322 13.193 1.00 58.78 122 SER A O 1
ATOM 957 N N . ASN A 1 123 ? 0.547 -0.595 12.123 1.00 61.94 123 ASN A N 1
ATOM 958 C CA . ASN A 1 123 ? 1.833 -0.673 12.796 1.00 61.94 123 ASN A CA 1
ATOM 959 C C . ASN A 1 123 ? 1.715 -0.160 14.238 1.00 61.94 123 ASN A C 1
ATOM 961 O O . ASN A 1 123 ? 1.280 0.969 14.477 1.00 61.94 123 ASN A O 1
ATOM 965 N N . ARG A 1 124 ? 2.172 -0.955 15.214 1.00 56.38 124 ARG A N 1
ATOM 966 C CA . ARG A 1 124 ? 2.052 -0.672 16.664 1.00 56.38 124 ARG A CA 1
ATOM 967 C C . ARG A 1 124 ? 2.660 0.669 17.119 1.00 56.38 124 ARG A C 1
ATOM 969 O O . ARG A 1 124 ? 2.345 1.128 18.211 1.00 56.38 124 ARG A O 1
ATOM 976 N N . LYS A 1 125 ? 3.537 1.286 16.314 1.00 58.09 125 LYS A N 1
ATOM 977 C CA . LYS A 1 125 ? 4.292 2.508 16.661 1.00 58.09 125 LYS A CA 1
ATOM 978 C C . LYS A 1 125 ? 3.790 3.794 15.989 1.00 58.09 125 LYS A C 1
ATOM 980 O O . LYS A 1 125 ? 4.218 4.876 16.382 1.00 58.09 125 LYS A O 1
ATOM 985 N N . ALA A 1 126 ? 2.920 3.712 14.981 1.00 65.75 126 ALA A N 1
ATOM 986 C CA . ALA A 1 126 ? 2.460 4.904 14.268 1.00 65.75 126 ALA A CA 1
ATOM 987 C C . ALA A 1 126 ? 1.305 5.579 15.023 1.00 65.75 126 ALA A C 1
ATOM 989 O O . ALA A 1 126 ? 0.316 4.929 15.341 1.00 65.75 126 ALA A O 1
ATOM 990 N N . LYS A 1 127 ? 1.392 6.899 15.255 1.00 70.12 127 LYS A N 1
ATOM 991 C CA . LYS A 1 127 ? 0.341 7.684 15.942 1.00 70.12 127 LYS A CA 1
ATOM 992 C C . LYS A 1 127 ? -1.028 7.632 15.245 1.00 70.12 127 LYS A C 1
ATOM 994 O O . LYS A 1 127 ? -2.044 7.907 15.872 1.00 70.12 127 LYS A O 1
ATOM 999 N N . HIS A 1 128 ? -1.039 7.281 13.962 1.00 67.50 128 HIS A N 1
ATOM 1000 C CA . HIS A 1 128 ? -2.234 7.146 13.131 1.00 67.50 128 HIS A CA 1
ATOM 1001 C C . HIS A 1 128 ? -2.634 5.683 12.885 1.00 67.50 128 HIS A C 1
ATOM 1003 O O . HIS A 1 128 ? -3.406 5.425 11.970 1.00 67.50 128 HIS A O 1
ATOM 1009 N N . SER A 1 129 ? -2.106 4.713 13.640 1.00 74.50 129 SER A N 1
ATOM 1010 C CA . SER A 1 129 ? -2.532 3.319 13.490 1.00 74.50 129 SER A CA 1
ATOM 1011 C C . SER A 1 129 ? -3.764 3.006 14.331 1.00 74.50 129 SER A C 1
ATOM 1013 O O . SER A 1 129 ? -3.938 3.525 15.436 1.00 74.50 129 SER A O 1
ATOM 1015 N N . VAL A 1 130 ? -4.594 2.091 13.822 1.00 80.69 130 VAL A N 1
ATOM 1016 C CA . VAL A 1 130 ? -5.783 1.598 14.530 1.00 80.69 130 VAL A CA 1
ATOM 1017 C C . VAL A 1 130 ? -5.385 0.999 15.881 1.00 80.69 130 VAL A C 1
ATOM 1019 O O . VAL A 1 130 ? -6.019 1.303 16.884 1.00 80.69 130 VAL A O 1
ATOM 1022 N N . VAL A 1 131 ? -4.282 0.239 15.938 1.00 83.62 131 VAL A N 1
ATOM 1023 C CA . VAL A 1 131 ? -3.756 -0.341 17.189 1.00 83.62 131 VAL A CA 1
ATOM 1024 C C . VAL A 1 131 ? -3.366 0.744 18.191 1.00 83.62 131 VAL A C 1
ATOM 1026 O O . VAL A 1 131 ? -3.689 0.635 19.373 1.00 83.62 131 VAL A O 1
ATOM 1029 N N . TYR A 1 132 ? -2.663 1.790 17.745 1.00 84.12 132 TYR A N 1
ATOM 1030 C CA . TYR A 1 132 ? -2.247 2.878 18.628 1.00 84.12 132 TYR A CA 1
ATOM 1031 C C . TYR A 1 132 ? -3.456 3.617 19.205 1.00 84.12 132 TYR A C 1
ATOM 1033 O O . TYR A 1 132 ? -3.519 3.837 20.415 1.00 84.12 132 TYR A O 1
ATOM 1041 N N . LEU A 1 133 ? -4.435 3.952 18.358 1.00 85.19 133 LEU A N 1
ATOM 1042 C CA . LEU A 1 133 ? -5.671 4.595 18.799 1.00 85.19 133 LEU A CA 1
ATOM 1043 C C . LEU A 1 133 ? -6.454 3.690 19.754 1.00 85.19 133 LEU A C 1
ATOM 1045 O O . LEU A 1 133 ? -6.810 4.133 20.839 1.00 85.19 133 LEU A O 1
ATOM 1049 N N . ALA A 1 134 ? -6.625 2.407 19.426 1.00 85.56 134 ALA A N 1
ATOM 1050 C CA . ALA A 1 134 ? -7.300 1.441 20.287 1.00 85.56 134 ALA A CA 1
ATOM 1051 C C . ALA A 1 134 ? -6.651 1.366 21.678 1.00 85.56 134 ALA A C 1
ATOM 1053 O O . ALA A 1 134 ? -7.340 1.468 22.694 1.00 85.56 134 ALA A O 1
ATOM 1054 N N . ARG A 1 135 ? -5.316 1.272 21.734 1.00 87.38 135 ARG A N 1
ATOM 1055 C CA . ARG A 1 135 ? -4.550 1.240 22.988 1.00 87.38 135 ARG A CA 1
ATOM 1056 C C . ARG A 1 135 ? -4.628 2.554 23.768 1.00 87.38 135 ARG A C 1
ATOM 1058 O O . ARG A 1 135 ? -4.598 2.517 24.992 1.00 87.38 135 ARG A O 1
ATOM 1065 N N . LYS A 1 136 ? -4.777 3.707 23.108 1.00 89.19 136 LYS A N 1
ATOM 1066 C CA . LYS A 1 136 ? -4.944 5.015 23.775 1.00 89.19 136 LYS A CA 1
ATOM 1067 C C . LYS A 1 136 ? -6.199 5.072 24.659 1.00 89.19 136 LYS A C 1
ATOM 1069 O O . LYS A 1 136 ? -6.239 5.854 25.608 1.00 89.19 136 LYS A O 1
ATOM 1074 N N . HIS A 1 137 ? -7.208 4.255 24.363 1.00 87.25 137 HIS A N 1
ATOM 1075 C CA . HIS A 1 137 ? -8.434 4.167 25.157 1.00 87.25 137 HIS A CA 1
ATOM 1076 C C . HIS A 1 137 ? -8.329 3.193 26.344 1.00 87.25 137 HIS A C 1
ATOM 1078 O O . HIS A 1 137 ? -9.239 3.163 27.172 1.00 87.25 137 HIS A O 1
ATOM 1084 N N . LEU A 1 138 ? -7.222 2.446 26.489 1.00 86.50 138 LEU A N 1
ATOM 1085 C CA . LEU A 1 138 ? -6.996 1.588 27.659 1.00 86.50 138 LEU A CA 1
ATOM 1086 C C . LEU A 1 138 ? -7.057 2.414 28.952 1.00 86.50 138 LEU A C 1
ATOM 1088 O O . LEU A 1 138 ? -6.489 3.501 29.045 1.00 86.50 138 LEU A O 1
ATOM 1092 N N . GLY A 1 139 ? -7.782 1.899 29.945 1.00 83.88 139 GLY A N 1
ATOM 1093 C CA . GLY A 1 139 ? -8.004 2.577 31.227 1.00 83.88 139 GLY A CA 1
ATOM 1094 C C . GLY A 1 139 ? -9.057 3.694 31.206 1.00 83.88 139 GLY A C 1
ATOM 1095 O O . GLY A 1 139 ? -9.363 4.238 32.260 1.00 83.88 139 GLY A O 1
ATOM 1096 N N . ARG A 1 140 ? -9.644 4.028 30.046 1.00 85.75 140 ARG A N 1
ATOM 1097 C CA . ARG A 1 140 ? -10.754 5.002 29.920 1.00 85.75 140 ARG A CA 1
ATOM 1098 C C . ARG A 1 140 ? -12.116 4.340 29.691 1.00 85.75 140 ARG A C 1
ATOM 1100 O O . ARG A 1 140 ? -13.109 5.026 29.467 1.00 85.75 140 ARG A O 1
ATOM 1107 N N . MET A 1 141 ? -12.147 3.013 29.711 1.00 85.69 141 MET A N 1
ATOM 1108 C CA . MET A 1 141 ? -13.318 2.203 29.401 1.00 85.69 141 MET A CA 1
ATOM 1109 C C . MET A 1 141 ? -14.105 1.883 30.667 1.00 85.69 141 MET A C 1
ATOM 1111 O O . MET A 1 141 ? -13.522 1.513 31.684 1.00 85.69 141 MET A O 1
ATOM 1115 N N . GLY A 1 142 ? -15.433 1.995 30.596 1.00 85.31 142 GLY A N 1
ATOM 1116 C CA . GLY A 1 142 ? -16.310 1.538 31.673 1.00 85.31 142 GLY A CA 1
ATOM 1117 C C . GLY A 1 142 ? -16.218 0.016 31.867 1.00 85.31 142 GLY A C 1
ATOM 1118 O O . GLY A 1 142 ? -15.932 -0.700 30.904 1.00 85.31 142 GLY A O 1
ATOM 1119 N N . PRO A 1 143 ? -16.492 -0.503 33.078 1.00 83.00 143 PRO A N 1
ATOM 1120 C CA . PRO A 1 143 ? -16.277 -1.910 33.433 1.00 83.00 143 PRO A CA 1
ATOM 1121 C C . PRO A 1 143 ? -17.023 -2.905 32.531 1.00 83.00 143 PRO A C 1
ATOM 1123 O O . PRO A 1 143 ? -16.502 -3.977 32.249 1.00 83.00 143 PRO A O 1
ATOM 1126 N N . GLY A 1 144 ? -18.192 -2.531 32.001 1.00 85.75 144 GLY A N 1
ATOM 1127 C CA . GLY A 1 144 ? -18.972 -3.355 31.069 1.00 85.75 144 GLY A CA 1
ATOM 1128 C C . GLY A 1 144 ? -18.552 -3.272 29.595 1.00 85.75 144 GLY A C 1
ATOM 1129 O O . GLY A 1 144 ? -19.335 -3.660 28.739 1.00 85.75 144 GLY A O 1
ATOM 1130 N N . CYS A 1 145 ? -17.396 -2.682 29.269 1.00 88.81 145 CYS A N 1
ATOM 1131 C CA . CYS A 1 145 ? -16.901 -2.553 27.887 1.00 88.81 145 CYS A CA 1
ATOM 1132 C C . CYS A 1 145 ? -15.436 -2.987 27.721 1.00 88.81 145 CYS A C 1
ATOM 1134 O O . CYS A 1 145 ? -14.881 -2.898 26.626 1.00 88.81 145 CYS A O 1
ATOM 1136 N N . ILE A 1 146 ? -14.773 -3.371 28.818 1.00 89.69 146 ILE A N 1
ATOM 1137 C CA . ILE A 1 146 ? -13.339 -3.688 28.825 1.00 89.69 146 ILE A CA 1
ATOM 1138 C C . ILE A 1 146 ? -13.071 -4.953 28.008 1.00 89.69 146 ILE A C 1
ATOM 1140 O O . ILE A 1 146 ? -12.104 -4.997 27.253 1.00 89.69 146 ILE A O 1
ATOM 1144 N N . GLN A 1 147 ? -13.926 -5.968 28.134 1.00 92.31 147 GLN A N 1
ATOM 1145 C CA . GLN A 1 147 ? -13.718 -7.255 27.478 1.00 92.31 147 GLN A CA 1
ATOM 1146 C C . GLN A 1 147 ? -13.787 -7.129 25.951 1.00 92.31 147 GLN A C 1
ATOM 1148 O O . GLN A 1 147 ? -12.901 -7.621 25.256 1.00 92.31 147 GLN A O 1
ATOM 1153 N N . GLU A 1 148 ? -14.779 -6.413 25.425 1.00 91.25 148 GLU A N 1
ATOM 1154 C CA . GLU A 1 148 ? -14.947 -6.181 23.988 1.00 91.25 148 GLU A CA 1
ATOM 1155 C C . GLU A 1 148 ? -13.848 -5.273 23.431 1.00 91.25 148 GLU A C 1
ATOM 1157 O O . GLU A 1 148 ? -13.359 -5.484 22.322 1.00 91.25 148 GLU A O 1
ATOM 1162 N N . HIS A 1 149 ? -13.408 -4.281 24.210 1.00 91.75 149 HIS A N 1
ATOM 1163 C CA . HIS A 1 149 ? -12.285 -3.424 23.832 1.00 91.75 149 HIS A CA 1
ATOM 1164 C C . HIS A 1 149 ? -10.967 -4.202 23.741 1.00 91.75 149 HIS A C 1
ATOM 1166 O O . HIS A 1 149 ? -10.217 -4.029 22.779 1.00 91.75 149 HIS A O 1
ATOM 1172 N N . LEU A 1 150 ? -10.697 -5.092 24.700 1.00 91.25 150 LEU A N 1
ATOM 1173 C CA . LEU A 1 150 ? -9.527 -5.971 24.664 1.00 91.25 150 LEU A CA 1
ATOM 1174 C C . LEU A 1 150 ? -9.603 -6.965 23.501 1.00 91.25 150 LEU A C 1
ATOM 1176 O O . LEU A 1 150 ? -8.601 -7.158 22.813 1.00 91.25 150 LEU A O 1
ATOM 1180 N N . ALA A 1 151 ? -10.783 -7.535 23.235 1.00 90.81 151 ALA A N 1
ATOM 1181 C CA . ALA A 1 151 ? -11.008 -8.407 22.083 1.00 90.81 151 ALA A CA 1
ATOM 1182 C C . ALA A 1 151 ? -10.747 -7.672 20.758 1.00 90.81 151 ALA A C 1
ATOM 1184 O O . ALA A 1 151 ? -10.078 -8.210 19.875 1.00 90.81 151 ALA A O 1
ATOM 1185 N N . PHE A 1 152 ? -11.188 -6.415 20.642 1.00 90.19 152 PHE A N 1
ATOM 1186 C CA . PHE A 1 152 ? -10.868 -5.566 19.497 1.00 90.19 152 PHE A CA 1
ATOM 1187 C C . PHE A 1 152 ? -9.357 -5.345 19.357 1.00 90.19 152 PHE A C 1
ATOM 1189 O O . PHE A 1 152 ? -8.809 -5.569 18.281 1.00 90.19 152 PHE A O 1
ATOM 1196 N N . ILE A 1 153 ? -8.656 -4.959 20.430 1.00 89.38 153 ILE A N 1
ATOM 1197 C CA . ILE A 1 153 ? -7.195 -4.767 20.392 1.00 89.38 153 ILE A CA 1
ATOM 1198 C C . ILE A 1 153 ? -6.496 -6.053 19.942 1.00 89.38 153 ILE A C 1
ATOM 1200 O O . ILE A 1 153 ? -5.641 -6.005 19.058 1.00 89.38 153 ILE A O 1
ATOM 1204 N N . GLN A 1 154 ? -6.877 -7.201 20.506 1.00 89.88 154 GLN A N 1
ATOM 1205 C CA . GLN A 1 154 ? -6.311 -8.493 20.132 1.00 89.88 154 GLN A CA 1
ATOM 1206 C C . GLN A 1 154 ? -6.574 -8.819 18.657 1.00 89.88 154 GLN A C 1
ATOM 1208 O O . GLN A 1 154 ? -5.657 -9.249 17.961 1.00 89.88 154 GLN A O 1
ATOM 1213 N N . CYS A 1 155 ? -7.785 -8.553 18.158 1.00 87.25 155 CYS A N 1
ATOM 1214 C CA . CYS A 1 155 ? -8.136 -8.729 16.752 1.00 87.25 155 CYS A CA 1
ATOM 1215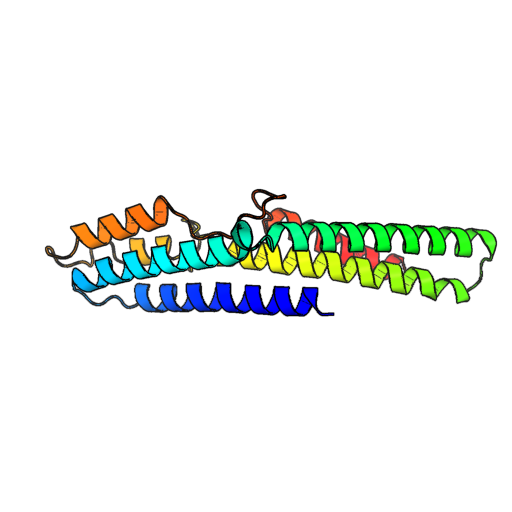 C C . CYS A 1 155 ? -7.228 -7.893 15.838 1.00 87.25 155 CYS A C 1
ATOM 1217 O O . CYS A 1 155 ? -6.556 -8.455 14.974 1.00 87.25 155 CYS A O 1
ATOM 1219 N N . VAL A 1 156 ? -7.129 -6.584 16.085 1.00 84.81 156 VAL A N 1
ATOM 1220 C CA . VAL A 1 156 ? -6.310 -5.658 15.280 1.00 84.81 156 VAL A CA 1
ATOM 1221 C C . VAL A 1 156 ? -4.821 -6.024 15.338 1.00 84.81 156 VAL A C 1
ATOM 1223 O O . VAL A 1 156 ? -4.089 -5.832 14.370 1.00 84.81 156 VAL A O 1
ATOM 1226 N N . GLU A 1 157 ? -4.347 -6.570 16.458 1.00 83.56 157 GLU A N 1
ATOM 1227 C CA . GLU A 1 157 ? -2.967 -7.047 16.579 1.00 83.56 157 GLU A CA 1
ATOM 1228 C C . GLU A 1 157 ? -2.707 -8.374 15.862 1.00 83.56 157 GLU A C 1
ATOM 1230 O O . GLU A 1 157 ? -1.605 -8.573 15.352 1.00 83.56 157 GLU A O 1
ATOM 1235 N N . SER A 1 158 ? -3.692 -9.271 15.839 1.00 82.69 158 SER A N 1
ATOM 1236 C CA . SER A 1 158 ? -3.584 -10.587 15.199 1.00 82.69 158 SER A CA 1
ATOM 1237 C C . SER A 1 158 ? -3.771 -10.543 13.683 1.00 82.69 158 SER A C 1
ATOM 1239 O O . SER A 1 158 ? -3.157 -11.334 12.972 1.00 82.69 158 SER A O 1
ATOM 1241 N N . VAL A 1 159 ? -4.586 -9.609 13.187 1.00 80.69 159 VAL A N 1
ATOM 1242 C CA . VAL A 1 159 ? -4.937 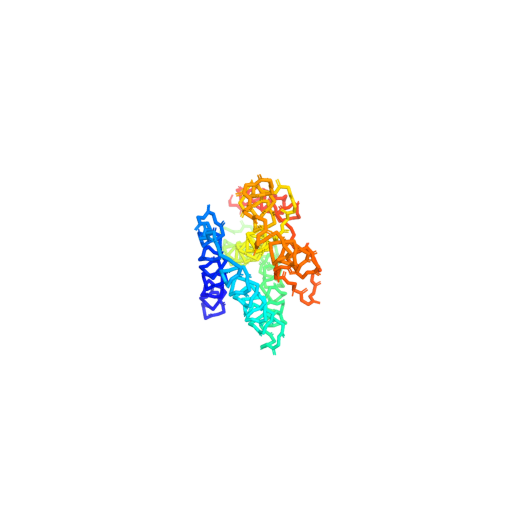-9.483 11.770 1.00 80.69 159 VAL A CA 1
ATOM 1243 C C . VAL A 1 159 ? -4.600 -8.067 11.304 1.00 80.69 159 VAL A C 1
ATOM 1245 O O . VAL A 1 159 ? -5.501 -7.248 11.131 1.00 80.69 159 VAL A O 1
ATOM 1248 N N . PRO A 1 160 ? -3.311 -7.725 11.130 1.00 71.69 160 PRO A N 1
ATOM 1249 C CA . PRO A 1 160 ? -2.946 -6.395 10.679 1.00 71.69 160 PRO A CA 1
ATOM 1250 C C . PRO A 1 160 ? -3.529 -6.144 9.286 1.00 71.69 160 PRO A C 1
ATOM 1252 O O . PRO A 1 160 ? -3.212 -6.849 8.331 1.00 71.69 160 PRO A O 1
ATOM 1255 N N . VAL A 1 161 ? -4.344 -5.095 9.152 1.00 70.12 161 VAL A N 1
ATOM 1256 C CA . VAL A 1 161 ? -4.685 -4.553 7.832 1.00 70.12 161 VAL A CA 1
ATOM 1257 C C . VAL A 1 161 ? -3.375 -4.215 7.128 1.00 70.12 161 VAL A C 1
ATOM 1259 O O . VAL A 1 161 ? -2.525 -3.517 7.681 1.00 70.12 161 VAL A O 1
ATOM 1262 N N . GLY A 1 162 ? -3.197 -4.734 5.922 1.00 63.12 162 GLY A N 1
ATOM 1263 C CA . GLY A 1 162 ? -1.996 -4.543 5.132 1.00 63.12 162 GLY A CA 1
ATOM 1264 C C . GLY A 1 162 ? -2.262 -4.923 3.687 1.00 63.12 162 GLY A C 1
ATOM 1265 O O . GLY A 1 162 ? -3.068 -5.804 3.400 1.00 63.12 162 GLY A O 1
ATOM 1266 N N . VAL A 1 163 ? -1.591 -4.237 2.767 1.00 57.31 163 VAL A N 1
ATOM 1267 C CA . VAL A 1 163 ? -1.520 -4.704 1.385 1.00 57.31 163 VAL A CA 1
ATOM 1268 C C . VAL A 1 163 ? -0.295 -5.596 1.286 1.00 57.31 163 VAL A C 1
ATOM 1270 O O . VAL A 1 163 ? 0.834 -5.100 1.272 1.00 57.31 163 VAL A O 1
ATOM 1273 N N . GLU A 1 164 ? -0.518 -6.907 1.276 1.00 51.53 164 GLU A N 1
ATOM 1274 C CA . GLU A 1 164 ? 0.518 -7.890 0.971 1.00 51.53 164 GLU A CA 1
ATOM 1275 C C . GLU A 1 164 ? 0.515 -8.129 -0.541 1.00 51.53 164 GLU A C 1
ATOM 1277 O O . GLU A 1 164 ? -0.408 -8.729 -1.093 1.00 51.53 164 GLU A O 1
ATOM 1282 N N . SER A 1 165 ? 1.539 -7.623 -1.232 1.00 45.94 165 SER A N 1
ATOM 1283 C CA . SER A 1 165 ? 1.737 -7.961 -2.641 1.00 45.94 165 SER A CA 1
ATOM 1284 C C . SER A 1 165 ? 2.319 -9.375 -2.736 1.00 45.94 165 SER A C 1
ATOM 1286 O O . SER A 1 165 ? 3.271 -9.700 -2.030 1.00 45.94 165 SER A O 1
ATOM 1288 N N . ALA A 1 166 ? 1.770 -10.214 -3.613 1.00 41.59 166 ALA A N 1
ATOM 1289 C CA . ALA A 1 166 ? 2.177 -11.605 -3.820 1.00 41.59 166 ALA A CA 1
ATOM 1290 C C . ALA A 1 166 ? 3.659 -11.780 -4.220 1.00 41.59 166 ALA A C 1
ATOM 1292 O O . ALA A 1 166 ? 4.188 -12.878 -4.103 1.00 41.59 166 ALA A O 1
ATOM 1293 N N . PHE A 1 167 ? 4.330 -10.714 -4.673 1.00 40.34 167 PHE A N 1
ATOM 1294 C CA . PHE A 1 167 ? 5.716 -10.754 -5.158 1.00 40.34 167 PHE A CA 1
ATOM 1295 C C . PHE A 1 167 ? 6.739 -10.082 -4.234 1.00 40.34 167 PHE A C 1
ATOM 1297 O O . PHE A 1 167 ? 7.921 -10.401 -4.308 1.00 40.34 167 PHE A O 1
ATOM 1304 N N . LEU A 1 168 ? 6.317 -9.163 -3.364 1.00 52.34 168 LEU A N 1
ATOM 1305 C CA . LEU A 1 168 ? 7.196 -8.452 -2.435 1.00 52.34 168 LEU A CA 1
ATOM 1306 C C . LEU A 1 168 ? 6.506 -8.420 -1.069 1.00 52.34 168 LEU A C 1
ATOM 1308 O O . LEU A 1 168 ? 5.587 -7.613 -0.879 1.00 52.34 168 LEU A O 1
ATOM 1312 N N . PRO A 1 169 ? 6.914 -9.287 -0.121 1.00 46.84 169 PRO A N 1
ATOM 1313 C CA . PRO A 1 169 ? 6.176 -9.489 1.124 1.00 46.84 169 PRO A CA 1
ATOM 1314 C C . PRO A 1 169 ? 6.123 -8.242 2.022 1.00 46.84 169 PRO A C 1
ATOM 1316 O O . PRO A 1 169 ? 5.291 -8.181 2.915 1.00 46.84 169 PRO A O 1
ATOM 1319 N N . ALA A 1 170 ? 6.922 -7.204 1.754 1.00 52.41 170 ALA A N 1
ATOM 1320 C CA . ALA A 1 170 ? 6.695 -5.860 2.283 1.00 52.41 170 ALA A CA 1
ATOM 1321 C C . ALA A 1 170 ? 7.470 -4.818 1.456 1.00 52.41 170 ALA A C 1
ATOM 1323 O O . ALA A 1 170 ? 8.632 -4.519 1.740 1.00 52.41 170 ALA A O 1
ATOM 1324 N N . LEU A 1 171 ? 6.841 -4.235 0.430 1.00 54.31 171 LEU A N 1
ATOM 1325 C CA . LEU A 1 171 ? 7.350 -3.006 -0.192 1.00 54.31 171 LEU A CA 1
ATOM 1326 C C . LEU A 1 171 ? 7.181 -1.857 0.807 1.00 54.31 171 LEU A C 1
ATOM 1328 O O . LEU A 1 171 ? 6.145 -1.201 0.874 1.00 54.31 171 LEU A O 1
ATOM 1332 N N . THR A 1 172 ? 8.194 -1.646 1.640 1.00 56.84 172 THR A N 1
ATOM 1333 C CA . THR A 1 172 ? 8.199 -0.556 2.614 1.00 56.84 172 THR A CA 1
ATOM 1334 C C . THR A 1 172 ? 8.741 0.725 1.986 1.00 56.84 172 THR A C 1
ATOM 1336 O O . THR A 1 172 ? 9.573 0.699 1.076 1.00 56.84 172 THR A O 1
ATOM 1339 N N . MET A 1 173 ? 8.339 1.878 2.525 1.00 56.75 173 MET A N 1
ATOM 1340 C CA . MET A 1 173 ? 8.923 3.171 2.141 1.00 56.75 173 MET A CA 1
ATOM 1341 C C . MET A 1 173 ? 10.445 3.217 2.351 1.00 56.75 173 MET A C 1
ATOM 1343 O O . MET A 1 173 ? 11.125 3.976 1.671 1.00 56.75 173 MET A O 1
ATOM 1347 N N . ALA A 1 174 ? 10.995 2.383 3.241 1.00 53.41 174 ALA A N 1
ATOM 1348 C CA . ALA A 1 174 ? 12.436 2.259 3.449 1.00 53.41 174 ALA A CA 1
ATOM 1349 C C . ALA A 1 174 ? 13.166 1.636 2.246 1.00 53.41 174 ALA A C 1
ATOM 1351 O O . ALA A 1 174 ? 14.315 1.983 1.999 1.00 53.41 174 ALA A O 1
ATOM 1352 N N . PHE A 1 175 ? 12.501 0.766 1.480 1.00 57.97 175 PHE A N 1
ATOM 1353 C CA . PHE A 1 175 ? 13.033 0.222 0.228 1.00 57.97 175 PHE A CA 1
ATOM 1354 C C . PHE A 1 175 ? 12.830 1.191 -0.942 1.00 57.97 175 PHE A C 1
ATOM 1356 O O . PHE A 1 175 ? 13.710 1.375 -1.778 1.00 57.97 175 PHE A O 1
ATOM 1363 N N . VAL A 1 176 ? 11.674 1.855 -0.987 1.00 58.31 176 VAL A N 1
ATOM 1364 C CA . VAL A 1 176 ? 11.288 2.694 -2.127 1.00 58.31 176 VAL A CA 1
ATOM 1365 C C . VAL A 1 176 ? 11.929 4.086 -2.094 1.00 58.31 176 VAL A C 1
ATOM 1367 O O . VAL A 1 176 ? 12.328 4.600 -3.138 1.00 58.31 176 VAL A O 1
ATOM 1370 N N . ALA A 1 177 ? 12.090 4.700 -0.919 1.00 57.34 177 ALA A N 1
ATOM 1371 C CA . ALA A 1 177 ? 12.660 6.044 -0.805 1.00 57.34 177 ALA A CA 1
ATOM 1372 C C . ALA A 1 177 ? 14.108 6.155 -1.332 1.00 57.34 177 ALA A C 1
ATOM 1374 O O . ALA A 1 177 ? 14.391 7.133 -2.025 1.00 57.34 177 ALA A O 1
ATOM 1375 N N . PRO A 1 178 ? 15.024 5.196 -1.085 1.00 58.09 178 PRO A N 1
ATOM 1376 C CA . PRO A 1 178 ? 16.352 5.201 -1.700 1.00 58.09 178 PRO A CA 1
ATOM 1377 C C . PRO A 1 178 ? 16.302 5.063 -3.223 1.00 58.09 178 PRO A C 1
ATOM 1379 O O . PRO A 1 178 ? 16.984 5.811 -3.914 1.00 58.09 178 PRO A O 1
ATOM 1382 N N . VAL A 1 179 ? 15.460 4.168 -3.753 1.00 61.88 179 VAL A N 1
ATOM 1383 C CA . VAL A 1 179 ? 15.323 3.938 -5.202 1.00 61.88 179 VAL A CA 1
ATOM 1384 C C . VAL A 1 179 ? 14.812 5.194 -5.909 1.00 61.88 179 VAL A C 1
ATOM 1386 O O . VAL A 1 179 ? 15.369 5.596 -6.925 1.00 61.88 179 VAL A O 1
ATOM 1389 N N . ILE A 1 180 ? 13.811 5.870 -5.337 1.00 62.41 180 ILE A N 1
ATOM 1390 C CA . ILE A 1 180 ? 13.305 7.147 -5.859 1.00 62.41 180 ILE A CA 1
ATOM 1391 C C . ILE A 1 180 ? 14.360 8.249 -5.739 1.00 62.41 180 ILE A C 1
ATOM 1393 O O . ILE A 1 180 ? 14.527 9.040 -6.660 1.00 62.41 180 ILE A O 1
ATOM 1397 N N . ARG A 1 181 ? 15.102 8.321 -4.629 1.00 58.91 181 ARG A N 1
ATOM 1398 C CA . ARG A 1 181 ? 16.173 9.318 -4.479 1.00 58.91 181 ARG A CA 1
ATOM 1399 C C . ARG A 1 181 ? 17.274 9.127 -5.516 1.00 58.91 181 ARG A C 1
ATOM 1401 O O . ARG A 1 181 ? 17.672 10.102 -6.140 1.00 58.91 181 ARG A O 1
ATOM 1408 N N . ILE A 1 182 ? 17.719 7.892 -5.737 1.00 60.94 182 ILE A N 1
ATOM 1409 C CA . ILE A 1 182 ? 18.696 7.562 -6.782 1.00 60.94 182 ILE A CA 1
ATOM 1410 C C . ILE A 1 182 ? 18.125 7.928 -8.156 1.00 60.94 182 ILE A C 1
ATOM 1412 O O . ILE A 1 182 ? 18.802 8.587 -8.935 1.00 60.94 182 ILE A O 1
ATOM 1416 N N . ALA A 1 183 ? 16.858 7.604 -8.421 1.00 59.62 183 ALA A N 1
ATOM 1417 C CA . ALA A 1 183 ? 16.174 7.974 -9.657 1.00 59.62 183 ALA A CA 1
ATOM 1418 C C . ALA A 1 183 ? 16.185 9.491 -9.925 1.00 59.62 183 ALA A C 1
ATOM 1420 O O . ALA A 1 183 ? 16.526 9.918 -11.024 1.00 59.62 183 ALA A O 1
ATOM 1421 N N . PHE A 1 184 ? 15.856 10.306 -8.918 1.00 60.38 184 PHE A N 1
ATOM 1422 C CA . PHE A 1 184 ? 15.846 11.769 -9.027 1.00 60.38 184 PHE A CA 1
ATOM 1423 C C . PHE A 1 184 ? 17.245 12.381 -9.156 1.00 60.38 184 PHE A C 1
ATOM 1425 O O . PHE A 1 184 ? 17.387 13.413 -9.802 1.00 60.38 184 PHE A O 1
ATOM 1432 N N . VAL A 1 185 ? 18.267 11.763 -8.558 1.00 59.00 185 VAL A N 1
ATOM 1433 C CA . VAL A 1 185 ? 19.667 12.206 -8.682 1.00 59.00 185 VAL A CA 1
ATOM 1434 C C . VAL A 1 185 ? 20.247 11.847 -10.052 1.00 59.00 185 VAL A C 1
ATOM 1436 O O . VAL A 1 185 ? 21.024 12.617 -10.605 1.00 59.00 185 VAL A O 1
ATOM 1439 N N . VAL A 1 186 ? 19.853 10.705 -10.620 1.00 53.31 186 VAL A N 1
ATOM 1440 C CA . VAL A 1 186 ? 20.337 10.240 -11.929 1.00 53.31 186 VAL A CA 1
ATOM 1441 C C . VAL A 1 186 ? 19.582 10.896 -13.090 1.00 53.31 186 VAL A C 1
ATOM 1443 O O . VAL A 1 186 ? 20.177 11.125 -14.135 1.00 53.31 186 VAL A O 1
ATOM 1446 N N . ALA A 1 187 ? 18.311 11.271 -12.914 1.00 48.66 187 ALA A N 1
ATOM 1447 C CA . ALA A 1 187 ? 17.512 11.947 -13.942 1.00 48.66 187 ALA A CA 1
ATOM 1448 C C . ALA A 1 187 ? 18.200 13.170 -14.603 1.00 48.66 187 ALA A C 1
ATOM 1450 O O . ALA A 1 187 ? 18.200 13.226 -15.830 1.00 48.66 187 ALA A O 1
ATOM 1451 N N . PRO A 1 188 ? 18.820 14.117 -13.868 1.00 47.28 188 PRO A N 1
ATOM 1452 C CA . PRO A 1 188 ? 19.530 15.247 -14.473 1.00 47.28 188 PRO A CA 1
ATOM 1453 C C . PRO A 1 188 ? 20.893 14.901 -15.094 1.00 47.28 188 PRO A C 1
ATOM 1455 O O . PRO A 1 188 ? 21.453 15.746 -15.775 1.00 47.28 188 PRO A O 1
ATOM 1458 N N . LEU A 1 189 ? 21.443 13.698 -14.881 1.00 45.75 189 LEU A N 1
ATOM 1459 C CA . LEU A 1 189 ? 22.692 13.253 -15.525 1.00 45.75 189 LEU A CA 1
ATOM 1460 C C . LEU A 1 189 ? 22.464 12.651 -1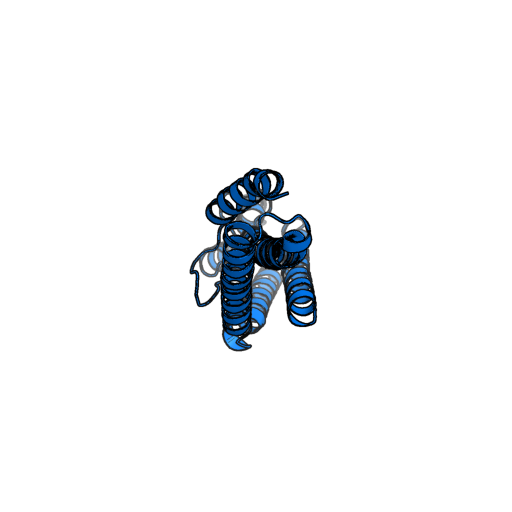6.922 1.00 45.75 189 LEU A C 1
ATOM 1462 O O . LEU A 1 189 ? 23.425 12.391 -17.641 1.00 45.75 189 LEU A O 1
ATOM 1466 N N . VAL A 1 190 ? 21.205 12.387 -17.280 1.00 44.03 190 VAL A N 1
ATOM 1467 C CA . VAL A 1 190 ? 20.792 11.772 -18.554 1.00 44.03 190 VAL A CA 1
ATOM 1468 C C . VAL A 1 190 ? 20.202 12.810 -19.527 1.00 44.03 190 VAL A C 1
ATOM 1470 O O . VAL A 1 190 ? 20.002 12.499 -20.700 1.00 44.03 190 VAL A O 1
ATOM 1473 N N . VAL A 1 191 ? 19.923 14.031 -19.051 1.00 40.19 191 VAL A N 1
ATOM 1474 C CA . VAL A 1 191 ? 19.427 15.169 -19.851 1.00 40.19 191 VAL A CA 1
ATOM 1475 C C . VAL A 1 191 ? 20.588 16.002 -20.374 1.00 40.19 191 VAL A C 1
ATOM 1477 O O . VAL A 1 191 ? 21.500 16.293 -19.572 1.00 40.19 191 VAL A O 1
#